Protein AF-A0A2D5X7H5-F1 (afdb_monomer_lite)

Structure (mmCIF, N/CA/C/O backbone):
data_AF-A0A2D5X7H5-F1
#
_entry.id   AF-A0A2D5X7H5-F1
#
loop_
_atom_site.group_PDB
_atom_site.id
_atom_site.type_symbol
_atom_site.label_atom_id
_atom_site.label_alt_id
_atom_site.label_comp_id
_atom_site.label_asym_id
_atom_site.label_entity_id
_atom_site.label_seq_id
_atom_site.pdbx_PDB_ins_code
_atom_site.Cartn_x
_atom_site.Cartn_y
_atom_site.Cartn_z
_atom_site.occupancy
_atom_site.B_iso_or_equiv
_atom_site.auth_seq_id
_atom_site.auth_comp_id
_atom_site.auth_asym_id
_atom_site.auth_atom_id
_atom_site.pdbx_PDB_model_num
ATOM 1 N N . MET A 1 1 ? 28.054 20.514 -6.331 1.00 28.91 1 MET A N 1
ATOM 2 C CA . MET A 1 1 ? 26.738 20.838 -6.926 1.00 28.91 1 MET A CA 1
ATOM 3 C C . MET A 1 1 ? 25.840 19.627 -6.743 1.00 28.91 1 MET A C 1
ATOM 5 O O . MET A 1 1 ? 26.124 18.588 -7.323 1.00 28.91 1 MET A O 1
ATOM 9 N N . SER A 1 2 ? 24.850 19.722 -5.856 1.00 25.80 2 SER A N 1
ATOM 10 C CA . SER A 1 2 ? 23.907 18.634 -5.578 1.00 25.80 2 SER A CA 1
ATOM 11 C C . SER A 1 2 ? 23.036 18.408 -6.817 1.00 25.80 2 SER A C 1
ATOM 13 O O . SER A 1 2 ? 22.251 19.279 -7.184 1.00 25.80 2 SER A O 1
ATOM 15 N N . PHE A 1 3 ? 23.235 17.292 -7.520 1.00 27.08 3 PHE A N 1
ATOM 16 C CA . PHE A 1 3 ? 22.362 16.895 -8.623 1.00 27.08 3 PHE A CA 1
ATOM 17 C C . PHE A 1 3 ? 21.000 16.516 -8.033 1.00 27.08 3 PHE A C 1
ATOM 19 O O . PHE A 1 3 ? 20.893 15.540 -7.291 1.00 27.08 3 PHE A O 1
ATOM 26 N N . SER A 1 4 ? 19.952 17.278 -8.350 1.00 37.12 4 SER A N 1
ATOM 27 C CA . SER A 1 4 ? 18.591 16.922 -7.960 1.00 37.12 4 SER A CA 1
ATOM 28 C C . SER A 1 4 ? 18.146 15.686 -8.749 1.00 37.12 4 SER A C 1
ATOM 30 O O . SER A 1 4 ? 17.788 15.742 -9.924 1.00 37.12 4 SER A O 1
ATOM 32 N N . SER A 1 5 ? 18.137 14.536 -8.078 1.00 48.91 5 SER A N 1
ATOM 33 C CA . SER A 1 5 ? 17.609 13.251 -8.561 1.00 48.91 5 SER A CA 1
ATOM 34 C C . SER A 1 5 ? 16.091 13.256 -8.831 1.00 48.91 5 SER A C 1
ATOM 36 O O . SER A 1 5 ? 15.469 12.209 -8.935 1.00 48.91 5 SER A O 1
ATOM 38 N N . GLU A 1 6 ? 15.445 14.426 -8.887 1.00 53.31 6 GLU A N 1
ATOM 39 C CA . GLU A 1 6 ? 13.998 14.582 -9.120 1.00 53.31 6 GLU A CA 1
ATOM 40 C C . GLU A 1 6 ? 13.596 14.395 -10.587 1.00 53.31 6 GLU A C 1
ATOM 42 O O . GLU A 1 6 ? 12.446 14.070 -10.871 1.00 53.31 6 GLU A O 1
ATOM 47 N N . ASN A 1 7 ? 14.555 14.518 -11.507 1.00 66.81 7 ASN A N 1
ATOM 48 C CA . ASN A 1 7 ? 14.304 14.475 -12.949 1.00 66.81 7 ASN A CA 1
ATOM 49 C C . ASN A 1 7 ? 14.671 13.139 -13.616 1.00 66.81 7 ASN A C 1
ATOM 51 O O . ASN A 1 7 ? 14.592 13.030 -14.840 1.00 66.81 7 ASN A O 1
ATOM 55 N N . LEU A 1 8 ? 15.117 12.138 -12.851 1.00 85.19 8 LEU A N 1
ATOM 56 C CA . LEU A 1 8 ? 15.483 10.834 -13.405 1.00 85.19 8 LEU A CA 1
ATOM 57 C C . LEU A 1 8 ? 14.231 9.970 -13.581 1.00 85.19 8 LEU A C 1
ATOM 59 O O . LEU A 1 8 ? 13.428 9.829 -12.662 1.00 85.19 8 LEU A O 1
ATOM 63 N N . ILE A 1 9 ? 14.072 9.405 -14.777 1.00 91.25 9 ILE A N 1
ATOM 64 C CA . ILE A 1 9 ? 12.927 8.573 -15.152 1.00 91.25 9 ILE A CA 1
ATOM 65 C C . ILE A 1 9 ? 13.402 7.109 -15.186 1.00 91.25 9 ILE A C 1
ATOM 67 O O . ILE A 1 9 ? 14.078 6.736 -16.145 1.00 91.25 9 ILE A O 1
ATOM 71 N N . PRO A 1 10 ? 13.110 6.279 -14.169 1.00 93.25 10 PRO A N 1
ATOM 72 C CA . PRO A 1 10 ? 13.528 4.872 -14.136 1.00 93.25 10 PRO A CA 1
ATOM 73 C C . PRO A 1 10 ? 12.762 3.970 -15.112 1.00 93.25 10 PRO A C 1
ATOM 75 O O . PRO A 1 10 ? 13.311 2.962 -15.552 1.00 93.25 10 PRO A O 1
ATOM 78 N N . PHE A 1 11 ? 11.523 4.333 -15.466 1.00 96.25 11 PHE A N 1
ATOM 79 C CA . PHE A 1 11 ? 10.622 3.487 -16.255 1.00 96.25 11 PHE A CA 1
ATOM 80 C C . PHE A 1 11 ? 10.166 4.165 -17.548 1.00 96.25 11 PHE A C 1
ATOM 82 O O . PHE A 1 11 ? 9.810 5.345 -17.546 1.00 96.25 11 PHE A O 1
ATOM 89 N N . GLY A 1 12 ? 10.157 3.409 -18.642 1.00 96.38 12 GLY A N 1
ATOM 90 C CA . GLY A 1 12 ? 9.667 3.835 -19.953 1.00 96.38 12 GLY A CA 1
ATOM 91 C C . GLY A 1 12 ? 8.673 2.821 -20.505 1.00 96.38 12 GLY A C 1
ATOM 92 O O . GLY A 1 12 ? 8.707 1.666 -20.108 1.00 96.38 12 GLY A O 1
ATOM 93 N N . GLU A 1 13 ? 7.793 3.240 -21.406 1.00 97.50 13 GLU A N 1
ATOM 94 C CA . GLU A 1 13 ? 6.816 2.357 -22.055 1.00 97.50 13 GLU A CA 1
ATOM 95 C C . GLU A 1 13 ? 7.454 1.738 -23.301 1.00 97.50 13 GLU A C 1
ATOM 97 O O . GLU A 1 13 ? 7.925 2.465 -24.180 1.00 97.50 13 GLU A O 1
ATOM 102 N N . GLN A 1 14 ? 7.531 0.412 -23.373 1.00 97.19 14 GLN A N 1
ATOM 103 C CA . GLN A 1 14 ? 8.074 -0.296 -24.525 1.00 97.19 14 GLN A CA 1
ATOM 104 C C . GLN A 1 14 ? 7.080 -0.229 -25.685 1.00 97.19 14 GLN A C 1
ATOM 106 O O . GLN A 1 14 ? 5.929 -0.624 -25.558 1.00 97.19 14 GLN A O 1
ATOM 111 N N . THR A 1 15 ? 7.532 0.236 -26.849 1.00 94.50 15 THR A N 1
ATOM 112 C CA . THR A 1 15 ? 6.648 0.450 -28.012 1.00 94.50 15 THR A CA 1
ATOM 113 C C . THR A 1 15 ? 6.006 -0.825 -28.558 1.00 94.50 15 THR A C 1
ATOM 115 O O . THR A 1 15 ? 4.920 -0.754 -29.121 1.00 94.50 15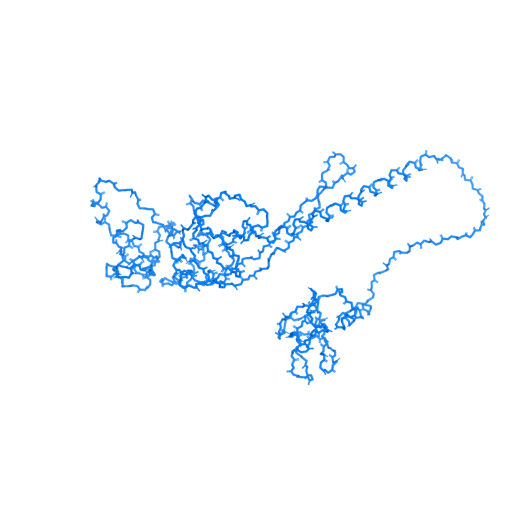 THR A O 1
ATOM 118 N N . ALA A 1 16 ? 6.667 -1.975 -28.406 1.00 93.94 16 ALA A N 1
ATOM 119 C CA . ALA A 1 16 ? 6.189 -3.246 -28.940 1.00 93.94 16 ALA A CA 1
ATOM 120 C C . ALA A 1 16 ? 5.042 -3.856 -28.119 1.00 93.94 16 ALA A C 1
ATOM 122 O O . ALA A 1 16 ? 4.123 -4.420 -28.705 1.00 93.94 16 ALA A O 1
ATOM 123 N N . THR A 1 17 ? 5.102 -3.760 -26.786 1.00 94.62 17 THR A N 1
ATOM 124 C CA . THR A 1 17 ? 4.127 -4.406 -25.890 1.00 94.62 17 THR A CA 1
ATOM 125 C C . THR A 1 17 ? 3.174 -3.418 -25.225 1.00 94.62 17 THR A C 1
ATOM 127 O O . THR A 1 17 ? 2.068 -3.794 -24.860 1.00 94.62 17 THR A O 1
ATOM 130 N N . GLY A 1 18 ? 3.576 -2.152 -25.086 1.00 94.38 18 GLY A N 1
ATOM 131 C CA . GLY A 1 18 ? 2.873 -1.160 -24.272 1.00 94.38 18 GLY A CA 1
ATOM 132 C C . GLY A 1 18 ? 3.191 -1.253 -22.776 1.00 94.38 18 GLY A C 1
ATOM 133 O O . GLY A 1 18 ? 2.706 -0.425 -22.009 1.00 94.38 18 GLY A O 1
ATOM 134 N N . ASP A 1 19 ? 4.029 -2.202 -22.353 1.00 96.62 19 ASP A N 1
ATOM 135 C CA . ASP A 1 19 ? 4.392 -2.364 -20.947 1.00 96.62 19 ASP A CA 1
ATOM 136 C C . ASP A 1 19 ? 5.423 -1.326 -20.514 1.00 96.62 19 ASP A C 1
ATOM 138 O O . ASP A 1 19 ? 6.352 -0.969 -21.247 1.00 96.62 19 ASP A O 1
ATOM 142 N N . LEU A 1 20 ? 5.328 -0.897 -19.263 1.00 97.75 20 LEU A N 1
ATOM 143 C CA . LEU A 1 20 ? 6.417 -0.208 -18.598 1.00 97.75 20 LEU A CA 1
ATOM 144 C C . LEU A 1 20 ? 7.549 -1.192 -18.313 1.00 97.75 20 LEU A C 1
ATOM 146 O O . LEU A 1 20 ? 7.348 -2.277 -17.762 1.00 97.75 20 LEU A O 1
ATOM 150 N N . VAL A 1 21 ? 8.757 -0.757 -18.643 1.00 97.38 21 VAL A N 1
ATOM 151 C CA . VAL A 1 21 ? 10.002 -1.496 -18.456 1.00 97.38 21 VAL A CA 1
ATOM 152 C C . VAL A 1 21 ? 11.008 -0.654 -17.686 1.00 97.38 21 VAL A C 1
ATOM 154 O O . VAL A 1 21 ? 11.023 0.579 -17.767 1.00 97.38 21 VAL A O 1
ATOM 157 N N . ASP A 1 22 ? 11.853 -1.330 -16.915 1.00 96.19 22 ASP A N 1
ATOM 158 C CA . ASP A 1 22 ? 13.008 -0.724 -16.261 1.00 96.19 22 ASP A CA 1
ATOM 159 C C . ASP A 1 22 ? 14.040 -0.306 -17.310 1.00 96.19 22 ASP A C 1
ATOM 161 O O . ASP A 1 22 ? 14.278 -1.012 -18.293 1.00 96.19 22 ASP A O 1
ATOM 165 N N . VAL A 1 23 ? 14.734 0.810 -17.085 1.00 95.75 23 VAL A N 1
ATOM 166 C CA . VAL A 1 23 ? 15.906 1.160 -17.892 1.00 95.75 23 VAL A CA 1
ATOM 167 C C . VAL A 1 23 ? 16.917 0.012 -17.935 1.00 95.75 23 VAL A C 1
ATOM 169 O O . VAL A 1 23 ? 17.553 -0.187 -18.964 1.00 95.75 23 VAL A O 1
ATOM 172 N N . GLY A 1 24 ? 17.048 -0.786 -16.873 1.00 95.19 24 GLY A N 1
ATOM 173 C CA . GLY A 1 24 ? 17.883 -1.985 -16.819 1.00 95.19 24 GLY A CA 1
ATOM 174 C C . GLY A 1 24 ? 17.514 -3.060 -17.842 1.00 95.19 24 GLY A C 1
ATOM 175 O O . GLY A 1 24 ? 18.424 -3.668 -18.401 1.00 95.19 24 GLY A O 1
ATOM 176 N N . GLU A 1 25 ? 16.228 -3.211 -18.164 1.00 96.31 25 GLU A N 1
ATOM 177 C CA . GLU A 1 25 ? 15.669 -4.290 -19.000 1.00 96.31 25 GLU A CA 1
ATOM 178 C C . GLU A 1 25 ? 15.854 -4.066 -20.515 1.00 96.31 25 GLU A C 1
ATOM 180 O O . GLU A 1 25 ? 15.632 -4.979 -21.304 1.00 96.31 25 GLU A O 1
ATOM 185 N N . VAL A 1 26 ? 16.274 -2.871 -20.943 1.00 96.62 26 VAL A N 1
ATOM 186 C CA . VAL A 1 26 ? 16.327 -2.488 -22.370 1.00 96.62 26 VAL A CA 1
ATOM 187 C C . VAL A 1 26 ? 17.740 -2.229 -22.889 1.00 96.62 26 VAL A C 1
ATOM 189 O O . VAL A 1 26 ? 18.688 -2.066 -22.124 1.00 96.62 26 VAL A O 1
ATOM 192 N N . GLU A 1 27 ? 17.925 -2.136 -24.204 1.00 96.88 27 GLU A N 1
ATOM 193 C CA . GLU A 1 27 ? 19.224 -1.748 -24.760 1.00 96.88 27 GLU A CA 1
ATOM 194 C C . GLU A 1 27 ? 19.621 -0.306 -24.396 1.00 96.88 27 GLU A C 1
ATOM 196 O O . GLU A 1 27 ? 18.786 0.571 -24.176 1.00 96.88 27 GLU A O 1
ATOM 201 N N . LYS A 1 28 ? 20.930 -0.032 -24.356 1.00 96.44 28 LYS A N 1
ATOM 202 C CA . LYS A 1 28 ? 21.463 1.324 -24.157 1.00 96.44 28 LYS A CA 1
ATOM 203 C C . LYS A 1 28 ? 21.174 2.214 -25.373 1.00 96.44 28 LYS A C 1
ATOM 205 O O . LYS A 1 28 ? 21.362 1.805 -26.519 1.00 96.44 28 LYS A O 1
ATOM 210 N N . GLY A 1 29 ? 20.867 3.482 -25.107 1.00 95.06 29 GLY A N 1
ATOM 211 C CA . GLY A 1 29 ? 20.700 4.517 -26.124 1.00 95.06 29 GLY A CA 1
ATOM 212 C C . GLY A 1 29 ? 19.304 4.517 -26.739 1.00 95.06 29 GLY A C 1
ATOM 213 O O . GLY A 1 29 ? 18.323 4.232 -26.060 1.00 95.06 29 GLY A O 1
ATOM 214 N N . GLU A 1 30 ? 19.219 4.880 -28.019 1.00 93.81 30 GLU A N 1
ATOM 215 C CA . GLU A 1 30 ? 17.956 4.953 -28.773 1.00 93.81 30 GLU A CA 1
ATOM 216 C C . GLU A 1 30 ? 17.394 3.577 -29.144 1.00 93.81 30 GLU A C 1
ATOM 218 O O . GLU A 1 30 ? 16.206 3.452 -29.420 1.00 93.81 30 GLU A O 1
ATOM 223 N N . ARG A 1 31 ? 18.226 2.531 -29.084 1.00 95.19 31 ARG A N 1
ATOM 224 C CA . ARG A 1 31 ? 17.812 1.146 -29.336 1.00 95.19 31 ARG A CA 1
ATOM 225 C C . ARG A 1 31 ? 16.936 0.557 -28.227 1.00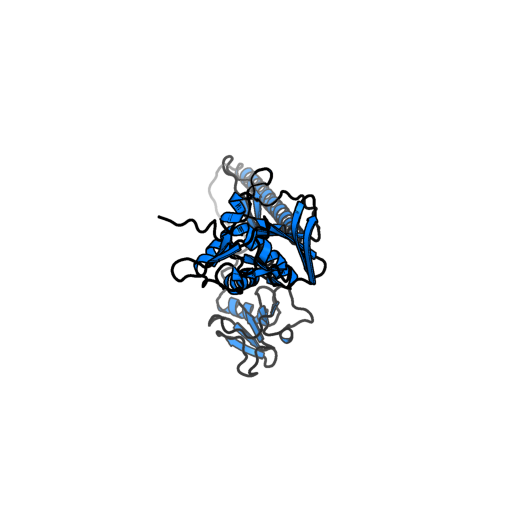 95.19 31 ARG A C 1
ATOM 227 O O . ARG A 1 31 ? 16.486 -0.573 -28.353 1.00 95.19 31 ARG A O 1
ATOM 234 N N . CYS A 1 32 ? 16.668 1.305 -27.150 1.00 96.50 32 CYS A N 1
ATOM 235 C CA . CYS A 1 32 ? 15.735 0.859 -26.118 1.00 96.50 32 CYS A CA 1
ATOM 236 C C . CYS A 1 32 ? 14.303 0.684 -26.640 1.00 96.50 32 CYS A C 1
ATOM 238 O O . CYS A 1 32 ? 13.540 -0.068 -26.043 1.00 96.50 32 CYS A O 1
ATOM 240 N N . ASN A 1 33 ? 13.942 1.369 -27.736 1.00 95.88 33 ASN A N 1
ATOM 241 C CA . ASN A 1 33 ? 12.607 1.333 -28.338 1.00 95.88 33 ASN A CA 1
ATOM 242 C C . ASN A 1 33 ? 11.480 1.661 -27.334 1.00 95.88 33 ASN A C 1
ATOM 244 O O . ASN A 1 33 ? 10.387 1.092 -27.391 1.00 95.88 33 ASN A O 1
ATOM 248 N N . CYS A 1 34 ? 11.744 2.604 -26.423 1.00 96.94 34 CYS A N 1
ATOM 249 C CA . CYS A 1 34 ? 10.781 3.087 -25.433 1.00 96.94 34 CYS A CA 1
ATOM 250 C C . CYS A 1 34 ? 10.257 4.490 -25.771 1.00 96.94 34 CYS A C 1
ATOM 252 O O . CYS A 1 34 ? 10.973 5.333 -26.321 1.00 96.94 34 CYS A O 1
ATOM 254 N N . ILE A 1 35 ? 9.035 4.779 -25.331 1.00 94.69 35 ILE A N 1
ATOM 255 C CA . ILE A 1 35 ? 8.415 6.107 -25.339 1.00 94.69 35 ILE A CA 1
ATOM 256 C C . ILE A 1 35 ? 8.070 6.554 -23.915 1.00 94.69 35 ILE A C 1
ATOM 258 O O . ILE A 1 35 ? 7.964 5.758 -22.983 1.00 94.69 35 ILE A O 1
ATOM 262 N N .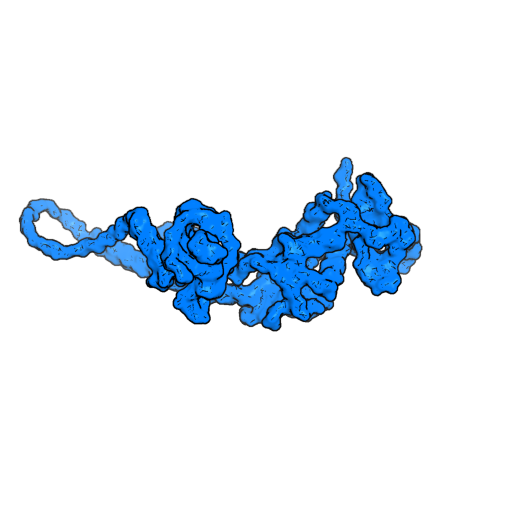 CYS A 1 36 ? 7.920 7.864 -23.722 1.00 93.56 36 CYS A N 1
ATOM 263 C CA . CYS A 1 36 ? 7.440 8.422 -22.464 1.00 93.56 36 CYS A CA 1
ATOM 264 C C . CYS A 1 36 ? 5.948 8.102 -22.293 1.00 93.56 36 CYS A C 1
ATOM 266 O O . CYS A 1 36 ? 5.168 8.542 -23.137 1.00 93.56 36 CYS A O 1
ATOM 268 N N . PRO A 1 37 ? 5.505 7.463 -21.198 1.00 91.56 37 PRO A N 1
ATOM 269 C CA . PRO A 1 37 ? 4.086 7.153 -21.023 1.00 91.56 37 PRO A CA 1
ATOM 270 C C . PRO A 1 37 ? 3.202 8.401 -20.878 1.00 91.56 37 PRO A C 1
ATOM 272 O O . PRO A 1 37 ? 2.017 8.355 -21.190 1.00 91.56 37 PRO A O 1
ATOM 275 N N . SER A 1 38 ? 3.776 9.538 -20.460 1.00 89.94 38 SER A N 1
ATOM 276 C CA . SER A 1 38 ? 3.061 10.815 -20.327 1.00 89.94 38 SER A CA 1
ATOM 277 C C . SER A 1 38 ? 2.912 11.558 -21.661 1.00 89.94 38 SER A C 1
ATOM 279 O O . SER A 1 38 ? 1.797 11.858 -22.070 1.00 89.94 38 SER A O 1
ATOM 281 N N . CYS A 1 39 ? 4.016 11.874 -22.350 1.00 88.88 39 CYS A N 1
ATOM 282 C CA . CYS A 1 39 ? 3.979 12.729 -23.549 1.00 88.88 39 CYS A CA 1
ATOM 283 C C . CYS A 1 39 ? 4.217 11.985 -24.872 1.00 88.88 39 CYS A C 1
ATOM 285 O O . CYS A 1 39 ? 4.346 12.627 -25.919 1.00 88.88 39 CYS A O 1
ATOM 287 N N . LYS A 1 40 ? 4.370 10.655 -24.809 1.00 89.94 40 LYS A N 1
ATOM 288 C CA . LYS A 1 40 ? 4.602 9.730 -25.934 1.00 89.94 40 LYS A CA 1
ATOM 289 C C . LYS A 1 40 ? 5.843 10.027 -26.784 1.00 89.94 40 LYS A C 1
ATOM 291 O O . LYS A 1 40 ? 6.059 9.431 -27.831 1.00 89.94 40 LYS A O 1
ATOM 296 N N . THR A 1 41 ? 6.717 10.912 -26.308 1.00 90.44 41 THR A N 1
ATOM 297 C CA . THR A 1 41 ? 7.986 11.235 -26.969 1.00 90.44 41 THR A CA 1
ATOM 298 C C . THR A 1 41 ? 8.973 10.067 -26.839 1.00 90.44 41 THR A C 1
ATOM 300 O O . THR A 1 41 ? 9.089 9.525 -25.736 1.00 90.44 41 THR A O 1
ATOM 303 N N . PRO A 1 42 ? 9.739 9.722 -27.894 1.00 94.19 42 PRO A N 1
ATOM 304 C CA . PRO A 1 42 ? 10.794 8.714 -27.815 1.00 94.19 42 PRO A CA 1
ATOM 305 C C . PRO A 1 42 ? 11.812 8.988 -26.703 1.00 94.19 42 PRO A C 1
ATOM 307 O O . PRO A 1 42 ? 12.247 10.130 -26.490 1.00 94.19 42 PRO A O 1
ATOM 310 N N . LEU A 1 43 ? 12.204 7.923 -26.009 1.00 94.69 43 LEU A N 1
ATOM 311 C CA . LEU A 1 43 ? 13.179 7.954 -24.927 1.00 94.69 43 LEU A CA 1
ATOM 312 C C . LEU A 1 43 ? 14.549 7.438 -25.385 1.00 94.69 43 LEU A C 1
ATOM 314 O O . LEU A 1 43 ? 14.687 6.736 -26.380 1.00 94.69 43 LEU A O 1
ATOM 318 N N . ILE A 1 44 ? 15.572 7.800 -24.618 1.00 95.38 44 ILE A N 1
ATOM 319 C CA . ILE A 1 44 ? 16.948 7.323 -24.727 1.00 95.38 44 ILE A CA 1
ATOM 320 C C . ILE A 1 44 ? 17.306 6.693 -23.384 1.00 95.38 44 ILE A C 1
ATOM 322 O O . ILE A 1 44 ? 17.276 7.387 -22.365 1.00 95.38 44 ILE A O 1
ATOM 326 N N . ALA A 1 45 ? 17.684 5.415 -23.372 1.00 96.50 45 ALA A N 1
ATOM 327 C CA . ALA A 1 45 ? 18.182 4.753 -22.168 1.00 96.50 45 ALA A CA 1
ATOM 328 C C . ALA A 1 45 ? 19.637 5.168 -21.895 1.00 96.50 45 ALA A C 1
ATOM 330 O O . ALA A 1 45 ? 20.577 4.726 -22.567 1.00 96.50 45 ALA A O 1
ATOM 331 N N . ARG A 1 46 ? 19.851 6.040 -20.910 1.00 94.50 46 ARG A N 1
ATOM 332 C CA . ARG A 1 46 ? 21.182 6.499 -20.505 1.00 94.50 46 ARG A CA 1
ATOM 333 C C . ARG A 1 46 ? 21.757 5.542 -19.472 1.00 94.50 46 ARG A C 1
ATOM 335 O O . ARG A 1 46 ? 21.422 5.624 -18.297 1.00 94.50 46 ARG A O 1
ATOM 342 N N . LYS A 1 47 ? 22.647 4.665 -19.935 1.00 93.94 47 LYS A N 1
ATOM 343 C CA . LYS A 1 47 ? 23.401 3.716 -19.108 1.00 93.94 47 LYS A CA 1
ATOM 344 C C . LYS A 1 47 ? 24.885 4.066 -19.126 1.00 93.94 47 LYS A C 1
ATOM 346 O O . LYS A 1 47 ? 25.510 4.036 -20.192 1.00 93.94 47 LYS A O 1
ATOM 351 N N . GLY A 1 48 ? 25.443 4.424 -17.980 1.00 88.00 48 GLY A N 1
ATOM 352 C CA . GLY A 1 48 ? 26.864 4.727 -17.827 1.00 88.00 48 GLY A CA 1
ATOM 353 C C . GLY A 1 48 ? 27.334 4.480 -16.402 1.00 88.00 48 GLY A C 1
ATOM 354 O O . GLY A 1 48 ? 26.520 4.196 -15.530 1.00 88.00 48 GLY A O 1
ATOM 355 N N . ASP A 1 49 ? 28.637 4.609 -16.182 1.00 84.94 49 ASP A N 1
ATOM 356 C CA . ASP A 1 49 ? 29.270 4.182 -14.924 1.00 84.94 49 ASP A CA 1
ATOM 357 C C . ASP A 1 49 ? 29.305 5.288 -13.859 1.00 84.94 49 ASP A C 1
ATOM 359 O O . ASP A 1 49 ? 29.569 5.034 -12.691 1.00 84.94 49 ASP A O 1
ATOM 363 N N . ILE A 1 50 ? 29.035 6.535 -14.264 1.00 82.06 50 ILE A N 1
ATOM 364 C CA . ILE A 1 50 ? 29.149 7.725 -13.403 1.00 82.06 50 ILE A CA 1
ATOM 365 C C . ILE A 1 50 ? 27.789 8.176 -12.858 1.00 82.06 50 ILE A C 1
ATOM 367 O O . ILE A 1 50 ? 27.692 8.653 -11.732 1.00 82.06 50 ILE A O 1
ATOM 371 N N . LYS A 1 51 ? 26.734 8.098 -13.676 1.00 83.19 51 LYS A N 1
ATOM 372 C CA . LYS A 1 51 ? 25.388 8.575 -13.326 1.00 83.19 51 LYS A CA 1
ATOM 373 C C . LYS A 1 51 ? 24.427 7.399 -13.269 1.00 83.19 51 LYS A C 1
ATOM 375 O O . LYS A 1 51 ? 24.527 6.504 -14.105 1.00 83.19 51 LYS A O 1
ATOM 380 N N . GLU A 1 52 ? 23.465 7.477 -12.352 1.00 87.56 52 GLU A N 1
ATOM 381 C CA . GLU A 1 52 ? 22.345 6.536 -12.265 1.00 87.56 52 GLU A CA 1
ATOM 382 C C . GLU A 1 52 ? 21.696 6.323 -13.631 1.00 87.56 52 GLU A C 1
ATOM 384 O O . GLU A 1 52 ? 21.513 7.273 -14.410 1.00 87.56 52 GLU A O 1
ATOM 389 N N . TRP A 1 53 ? 21.360 5.071 -13.933 1.00 93.12 53 TRP A N 1
ATOM 390 C CA . TRP A 1 53 ? 20.721 4.749 -15.199 1.00 93.12 53 TRP A CA 1
ATOM 391 C C . TRP A 1 53 ? 19.304 5.308 -15.222 1.00 93.12 53 TRP A C 1
ATOM 393 O O . TRP A 1 53 ? 18.545 5.167 -14.270 1.00 93.12 53 TRP A O 1
ATOM 403 N N . HIS A 1 54 ? 18.942 5.959 -16.319 1.00 93.19 54 HIS A N 1
ATOM 404 C CA . HIS A 1 54 ? 17.632 6.586 -16.464 1.00 93.19 54 HIS A CA 1
ATOM 405 C C . HIS A 1 54 ? 17.259 6.733 -17.932 1.00 93.19 54 HIS A C 1
ATOM 407 O O . HIS A 1 54 ? 18.114 6.760 -18.821 1.00 93.19 54 HIS A O 1
ATOM 413 N N . PHE A 1 55 ? 15.974 6.909 -18.186 1.00 94.75 55 PHE A N 1
ATOM 414 C CA . PHE A 1 55 ? 15.486 7.388 -19.462 1.00 94.75 55 PHE A CA 1
ATOM 415 C C . PHE A 1 55 ? 15.583 8.910 -19.551 1.00 94.75 55 PHE A C 1
ATOM 417 O O . PHE A 1 55 ? 15.319 9.643 -18.597 1.00 94.75 55 PHE A O 1
ATOM 424 N N . ALA A 1 56 ? 15.930 9.398 -20.737 1.00 92.69 56 ALA A N 1
ATOM 425 C CA . ALA A 1 56 ? 15.855 10.807 -21.092 1.00 92.69 56 ALA A CA 1
ATOM 426 C C . ALA A 1 56 ? 15.016 10.979 -22.358 1.00 92.69 56 ALA A C 1
ATOM 428 O O . ALA A 1 56 ? 15.026 10.124 -23.235 1.00 92.69 56 ALA A O 1
ATOM 429 N N . HIS A 1 57 ? 14.325 12.107 -22.487 1.00 90.75 57 HIS A N 1
ATOM 430 C CA . HIS A 1 57 ? 13.637 12.436 -23.733 1.00 90.75 57 HIS A CA 1
ATOM 431 C C . HIS A 1 57 ? 14.655 12.670 -24.852 1.00 90.75 57 HIS A C 1
ATOM 433 O O . HIS A 1 57 ? 15.663 13.352 -24.634 1.00 90.75 57 HIS A O 1
ATOM 439 N N . LYS A 1 58 ? 14.367 12.184 -26.064 1.00 86.56 58 LYS A N 1
ATOM 440 C CA . LYS A 1 58 ? 15.147 12.546 -27.250 1.00 86.56 58 LYS A CA 1
ATOM 441 C C . LYS A 1 58 ? 14.990 14.050 -27.510 1.00 86.56 58 LYS A C 1
ATOM 443 O O . LYS A 1 58 ? 13.912 14.533 -27.851 1.00 86.56 58 LYS A O 1
ATOM 448 N N . SER A 1 59 ? 16.067 14.810 -27.305 1.00 69.50 59 SER A N 1
ATOM 449 C CA . SER A 1 59 ? 16.087 16.285 -27.284 1.00 69.50 59 SER A CA 1
ATOM 450 C C . SER A 1 59 ? 15.565 16.937 -28.570 1.00 69.50 59 SER A C 1
ATOM 452 O O . SER A 1 59 ? 14.979 18.017 -28.511 1.00 69.50 59 SER A O 1
ATOM 454 N N . HIS A 1 60 ? 15.702 16.268 -29.717 1.00 53.78 60 HIS A N 1
ATOM 455 C CA . HIS A 1 60 ? 15.189 16.764 -30.995 1.00 53.78 60 HIS A CA 1
ATOM 456 C C . HIS A 1 60 ? 13.654 16.723 -31.089 1.00 53.78 60 HIS A C 1
ATOM 458 O O . HIS A 1 60 ? 13.059 17.559 -31.762 1.00 53.78 60 HIS A O 1
ATOM 464 N N . ALA A 1 61 ? 12.996 15.815 -30.365 1.00 52.00 61 ALA A N 1
ATOM 465 C CA . ALA A 1 61 ? 11.543 15.682 -30.396 1.00 52.00 61 ALA A CA 1
ATOM 466 C C . ALA A 1 61 ? 10.827 16.790 -29.596 1.00 52.00 61 ALA A C 1
ATOM 468 O O . ALA A 1 61 ? 9.725 17.191 -29.958 1.00 52.00 61 ALA A O 1
ATOM 469 N N . ARG A 1 62 ? 11.479 17.375 -28.575 1.00 48.94 62 ARG A N 1
ATOM 470 C CA . ARG A 1 62 ? 10.954 18.568 -27.875 1.00 48.94 62 ARG A CA 1
ATOM 471 C C . ARG A 1 62 ? 11.036 19.849 -28.714 1.00 48.94 62 ARG A C 1
ATOM 473 O O . ARG A 1 62 ? 10.221 20.735 -28.505 1.00 48.94 62 ARG A O 1
ATOM 480 N N . ARG A 1 63 ? 11.984 19.962 -29.659 1.00 47.03 63 ARG A N 1
ATOM 481 C CA . ARG A 1 63 ? 12.079 21.130 -30.568 1.00 47.03 63 ARG A CA 1
ATOM 482 C C . ARG A 1 63 ? 11.089 21.079 -31.736 1.00 47.03 63 ARG A C 1
ATOM 484 O O . ARG A 1 63 ? 10.843 22.124 -32.326 1.00 47.03 63 ARG A O 1
ATOM 491 N N . ILE A 1 64 ? 10.538 19.904 -32.061 1.00 48.28 64 ILE A N 1
ATOM 492 C CA . ILE A 1 64 ? 9.588 19.727 -33.176 1.00 48.28 64 ILE A CA 1
ATOM 493 C C . ILE A 1 64 ? 8.135 19.992 -32.747 1.00 48.28 64 ILE A C 1
ATOM 495 O O . ILE A 1 64 ? 7.320 20.362 -33.582 1.00 48.28 64 ILE A O 1
ATOM 499 N N . LYS A 1 65 ? 7.812 19.942 -31.447 1.00 46.59 65 LYS A N 1
ATOM 500 C CA . LYS A 1 65 ? 6.526 20.435 -30.924 1.00 46.59 65 LYS A CA 1
ATOM 501 C C . LYS A 1 65 ? 6.561 21.960 -30.746 1.00 46.59 65 LYS A C 1
ATOM 503 O O . LYS A 1 65 ? 6.518 22.472 -29.630 1.00 46.59 65 LYS A O 1
ATOM 508 N N . LYS A 1 66 ? 6.687 22.693 -31.855 1.00 44.34 66 LYS A N 1
ATOM 509 C CA . LYS A 1 66 ? 6.202 24.076 -31.922 1.00 44.34 66 LYS A CA 1
ATOM 510 C C . LYS A 1 66 ? 4.689 24.010 -32.114 1.00 44.34 66 LYS A C 1
ATOM 512 O O . LYS A 1 66 ? 4.223 23.311 -33.001 1.00 44.34 66 LYS A O 1
ATOM 517 N N . GLU A 1 67 ? 3.980 24.749 -31.264 1.00 44.44 67 GLU A N 1
ATOM 518 C CA . GLU A 1 67 ? 2.574 25.135 -31.432 1.00 44.44 67 GLU A CA 1
ATOM 519 C C . GLU A 1 67 ? 1.551 24.000 -31.236 1.00 44.44 67 GLU A C 1
ATOM 521 O O . GLU A 1 67 ? 0.924 23.571 -32.192 1.00 44.44 67 GLU A O 1
ATOM 526 N N . THR A 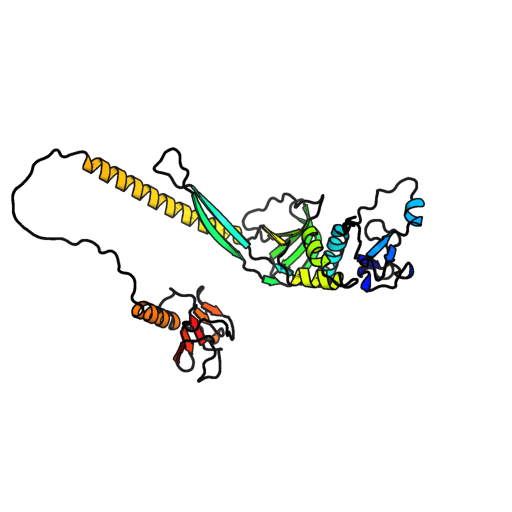1 68 ? 1.384 23.518 -29.986 1.00 48.78 68 THR A N 1
ATOM 527 C CA . THR A 1 68 ? 0.071 23.287 -29.295 1.00 48.78 68 THR A CA 1
ATOM 528 C C . THR A 1 68 ? 0.088 22.330 -28.086 1.00 48.78 68 THR A C 1
ATOM 530 O O . THR A 1 68 ? -0.946 22.169 -27.443 1.00 48.78 68 THR A O 1
ATOM 533 N N . GLU A 1 69 ? 1.206 21.733 -27.666 1.00 54.34 69 GLU A N 1
ATOM 534 C CA . GLU A 1 69 ? 1.135 20.655 -26.658 1.00 54.34 69 GLU A CA 1
ATOM 535 C C . GLU A 1 69 ? 1.763 21.006 -25.299 1.00 54.34 69 GLU A C 1
ATOM 537 O O . GLU A 1 69 ? 2.878 21.522 -25.218 1.00 54.34 69 GLU A O 1
ATOM 542 N N . LYS A 1 70 ? 1.017 20.723 -24.220 1.00 58.50 70 LYS A N 1
ATOM 543 C CA . LYS A 1 70 ? 1.385 20.947 -22.809 1.00 58.50 70 LYS A CA 1
ATOM 544 C C . LYS A 1 70 ? 2.808 20.447 -22.478 1.00 58.50 70 LYS A C 1
ATOM 546 O O . LYS A 1 70 ? 3.256 19.455 -23.060 1.00 58.50 70 LYS A O 1
ATOM 551 N N . PRO A 1 71 ? 3.511 21.078 -21.512 1.00 73.94 71 PRO A N 1
ATOM 552 C CA . PRO A 1 71 ? 4.780 20.554 -21.009 1.00 73.94 71 PRO A CA 1
ATOM 553 C C . PRO A 1 71 ? 4.614 19.108 -20.518 1.00 73.94 71 PRO A C 1
ATOM 555 O O . PRO A 1 71 ? 3.555 18.718 -20.036 1.00 73.94 71 PRO A O 1
ATOM 558 N N . CYS A 1 72 ? 5.656 18.288 -20.678 1.00 84.44 72 CYS A N 1
ATOM 559 C CA . CYS A 1 72 ? 5.620 16.907 -20.206 1.00 84.44 72 CYS A CA 1
ATOM 560 C C . CYS A 1 72 ? 5.726 16.863 -18.678 1.00 84.44 72 CYS A C 1
ATOM 562 O O . CYS A 1 72 ? 6.737 17.294 -18.125 1.00 84.44 72 CYS A O 1
ATOM 564 N N . ASP A 1 73 ? 4.735 16.249 -18.035 1.00 85.50 73 ASP A N 1
ATOM 565 C CA . ASP A 1 73 ? 4.640 16.121 -16.574 1.00 85.50 73 ASP A CA 1
ATOM 566 C C . ASP A 1 73 ? 5.389 14.892 -16.018 1.00 85.50 73 ASP A C 1
ATOM 568 O O . ASP A 1 73 ? 5.221 14.500 -14.862 1.00 85.50 73 ASP A O 1
ATOM 572 N N . MET A 1 74 ? 6.207 14.233 -16.843 1.00 88.88 74 MET A N 1
ATOM 573 C CA . MET A 1 74 ? 6.927 13.027 -16.447 1.00 88.88 74 MET A CA 1
ATOM 574 C C . MET A 1 74 ? 8.010 13.353 -15.412 1.00 88.88 74 MET A C 1
ATOM 576 O O . MET A 1 74 ? 8.976 14.055 -15.709 1.00 88.88 74 MET A O 1
ATOM 580 N N . SER A 1 75 ? 7.878 12.777 -14.221 1.00 89.38 75 SER A N 1
ATOM 581 C CA . SER A 1 75 ? 8.839 12.871 -13.117 1.00 89.38 75 SER A CA 1
ATOM 582 C C . SER A 1 75 ? 9.154 11.486 -12.550 1.00 89.38 75 SER A C 1
ATOM 584 O O . SER A 1 75 ? 8.472 10.508 -12.878 1.00 89.38 75 SER A O 1
ATOM 586 N N . PHE A 1 76 ? 10.148 11.397 -11.658 1.00 89.75 76 PHE A N 1
ATOM 587 C CA . PHE A 1 76 ? 10.423 10.165 -10.911 1.00 89.75 76 PHE A CA 1
ATOM 588 C C . PHE A 1 76 ? 9.145 9.613 -10.259 1.00 89.75 76 PHE A C 1
ATOM 590 O O . PHE A 1 76 ? 8.754 8.476 -10.516 1.00 89.75 76 PHE A O 1
ATOM 597 N N . ALA A 1 77 ? 8.441 10.446 -9.487 1.00 91.50 77 ALA A N 1
ATOM 598 C CA . ALA A 1 77 ? 7.252 10.034 -8.748 1.00 91.50 77 ALA A CA 1
ATOM 599 C C . ALA A 1 77 ? 6.115 9.570 -9.669 1.00 91.50 77 ALA A C 1
ATOM 601 O O . ALA A 1 77 ? 5.487 8.548 -9.401 1.00 91.50 77 ALA A O 1
ATOM 602 N N . VAL A 1 78 ? 5.889 10.267 -10.789 1.00 92.19 78 VAL A N 1
ATOM 603 C CA . VAL A 1 78 ? 4.877 9.854 -11.771 1.00 92.19 78 VAL A CA 1
ATOM 604 C C . VAL A 1 78 ? 5.270 8.520 -12.414 1.00 92.19 78 VAL A C 1
ATOM 606 O O . VAL A 1 78 ? 4.408 7.664 -12.579 1.00 92.19 78 VAL A O 1
ATOM 609 N N . SER A 1 79 ? 6.553 8.282 -12.716 1.00 93.81 79 SER A N 1
ATOM 610 C CA . SER A 1 79 ? 6.988 6.996 -13.291 1.00 93.81 79 SER A CA 1
ATOM 611 C C . SER A 1 79 ? 6.816 5.838 -12.310 1.00 93.81 79 SER A C 1
ATOM 613 O O . SER A 1 79 ? 6.331 4.779 -12.698 1.00 93.81 79 SER A O 1
ATOM 615 N N . VAL A 1 80 ? 7.139 6.055 -11.031 1.00 93.69 80 VAL A N 1
ATOM 616 C CA . VAL A 1 80 ? 6.955 5.070 -9.958 1.00 93.69 80 VAL A CA 1
ATOM 617 C C . VAL A 1 80 ? 5.475 4.776 -9.750 1.00 93.69 80 VAL A C 1
ATOM 619 O O . VAL A 1 80 ? 5.106 3.613 -9.662 1.00 93.69 80 VAL A O 1
ATOM 622 N N . ARG A 1 81 ? 4.617 5.804 -9.742 1.00 95.38 81 ARG A N 1
ATOM 623 C CA . ARG A 1 81 ? 3.158 5.643 -9.683 1.00 95.38 81 ARG A CA 1
ATOM 624 C C . ARG A 1 81 ? 2.649 4.763 -10.823 1.00 95.38 81 ARG A C 1
ATOM 626 O O . ARG A 1 81 ? 1.850 3.868 -10.584 1.00 95.38 81 ARG A O 1
ATOM 633 N N . LEU A 1 82 ? 3.096 5.015 -12.054 1.00 95.94 82 LEU A N 1
ATOM 634 C CA . LEU A 1 82 ? 2.682 4.232 -13.218 1.00 95.94 82 LEU A CA 1
ATOM 635 C C . LEU A 1 82 ? 3.168 2.777 -13.132 1.00 95.94 82 LEU A C 1
ATOM 637 O O . LEU A 1 82 ? 2.362 1.870 -13.310 1.00 95.94 82 LEU A O 1
ATOM 641 N N . MET A 1 83 ? 4.439 2.552 -12.786 1.00 97.19 83 MET A N 1
ATOM 642 C CA . MET A 1 83 ? 4.982 1.198 -12.627 1.00 97.19 83 MET A CA 1
ATOM 643 C C . MET A 1 83 ? 4.316 0.442 -11.471 1.00 97.19 83 MET A C 1
ATOM 645 O O . MET A 1 83 ? 4.022 -0.739 -11.609 1.00 97.19 83 MET A O 1
ATOM 649 N N . ALA A 1 84 ? 4.030 1.106 -10.347 1.00 96.88 84 ALA A N 1
ATOM 650 C CA . ALA A 1 84 ? 3.324 0.488 -9.228 1.00 96.88 84 ALA A CA 1
ATOM 651 C C . ALA A 1 84 ? 1.968 -0.072 -9.673 1.00 96.88 84 ALA A C 1
ATOM 653 O O . ALA A 1 84 ? 1.645 -1.201 -9.323 1.00 96.88 84 ALA A O 1
ATOM 654 N N . LYS A 1 85 ? 1.215 0.672 -10.498 1.00 97.00 85 LYS A N 1
ATOM 655 C CA . LYS A 1 85 ? -0.060 0.190 -11.043 1.00 97.00 85 LYS A CA 1
ATOM 656 C C . LYS A 1 85 ? 0.104 -1.103 -11.843 1.00 97.00 85 LYS A C 1
ATOM 658 O O . LYS A 1 85 ? -0.556 -2.087 -11.527 1.00 97.00 85 LYS A O 1
ATOM 663 N N . GLN A 1 86 ? 1.054 -1.125 -12.777 1.00 97.25 86 GLN A N 1
ATOM 664 C CA . GLN A 1 86 ? 1.346 -2.318 -13.576 1.00 97.25 86 GLN A CA 1
ATOM 665 C C . GLN A 1 86 ? 1.801 -3.504 -12.711 1.00 97.25 86 GLN A C 1
ATOM 667 O O . GLN A 1 86 ? 1.409 -4.639 -12.956 1.00 97.25 86 GLN A O 1
ATOM 672 N N . LEU A 1 87 ? 2.597 -3.271 -11.662 1.00 96.50 87 LEU A N 1
ATOM 673 C CA . LEU A 1 87 ? 3.002 -4.340 -10.744 1.00 96.50 87 LEU A CA 1
ATOM 674 C C . LEU A 1 87 ? 1.793 -4.981 -10.046 1.00 96.50 87 LEU A C 1
ATOM 676 O O . LEU A 1 87 ? 1.752 -6.202 -9.916 1.00 96.50 87 LEU A O 1
ATOM 680 N N . PHE A 1 88 ? 0.800 -4.190 -9.629 1.00 96.50 88 PHE A N 1
ATOM 681 C CA . PHE A 1 88 ? -0.431 -4.731 -9.045 1.00 96.50 88 PHE A CA 1
ATOM 682 C C . PHE A 1 88 ? -1.313 -5.446 -10.075 1.00 96.50 88 PHE A C 1
ATOM 684 O O . PHE A 1 88 ? -1.848 -6.501 -9.744 1.00 96.50 88 PHE A O 1
ATOM 691 N N . GLU A 1 89 ? -1.400 -4.966 -11.320 1.00 93.06 89 GLU A N 1
ATOM 692 C CA . GLU A 1 89 ? -2.009 -5.739 -12.421 1.00 93.06 89 GLU A CA 1
ATOM 693 C C . GLU A 1 89 ? -1.342 -7.106 -12.598 1.00 93.06 89 GLU A C 1
ATOM 695 O O . GLU A 1 89 ? -2.018 -8.101 -12.847 1.00 93.06 89 GLU A O 1
ATOM 700 N N . CYS A 1 90 ? -0.024 -7.178 -12.406 1.00 92.00 90 CYS A N 1
ATOM 701 C CA . CYS A 1 90 ? 0.743 -8.421 -12.447 1.00 92.00 90 CYS A CA 1
ATOM 702 C C . CYS A 1 90 ? 0.719 -9.228 -11.130 1.00 92.00 90 CYS A C 1
ATOM 704 O O . CYS A 1 90 ? 1.502 -10.167 -10.986 1.00 92.00 90 CYS A O 1
ATOM 706 N N . GLY A 1 91 ? -0.142 -8.891 -10.163 1.00 89.75 91 GLY A N 1
ATOM 707 C CA . GLY A 1 91 ? -0.308 -9.661 -8.923 1.00 89.75 91 GLY A CA 1
ATOM 708 C C . GLY A 1 91 ? 0.713 -9.354 -7.822 1.00 89.75 91 GLY A C 1
ATOM 709 O O . GLY A 1 91 ? 1.050 -10.230 -7.019 1.00 89.75 91 GLY A O 1
ATOM 710 N N . ALA A 1 92 ? 1.235 -8.125 -7.764 1.00 91.19 92 ALA A N 1
ATOM 711 C CA . ALA A 1 92 ? 2.112 -7.708 -6.673 1.00 91.19 92 ALA A CA 1
ATOM 712 C C . ALA A 1 92 ? 1.438 -7.821 -5.296 1.00 91.19 92 ALA A C 1
ATOM 714 O O . ALA A 1 92 ? 0.249 -7.553 -5.117 1.00 91.19 92 ALA A O 1
ATOM 715 N N . HIS A 1 93 ? 2.252 -8.173 -4.303 1.00 91.50 93 HIS A N 1
ATOM 716 C CA . HIS A 1 93 ? 1.861 -8.178 -2.899 1.00 91.50 93 HIS A CA 1
ATOM 717 C C . HIS A 1 93 ? 2.179 -6.827 -2.260 1.00 91.50 93 HIS A C 1
ATOM 719 O O . HIS A 1 93 ? 3.102 -6.124 -2.682 1.00 91.50 93 HIS A O 1
ATOM 725 N N . MET A 1 94 ? 1.452 -6.484 -1.197 1.00 95.12 94 MET A N 1
ATOM 726 C CA . MET A 1 94 ? 1.718 -5.283 -0.414 1.00 95.12 94 MET A CA 1
ATOM 727 C C . MET A 1 94 ? 1.801 -5.591 1.078 1.00 95.12 94 MET A C 1
ATOM 729 O O . MET A 1 94 ? 0.882 -6.176 1.648 1.00 95.12 94 MET A O 1
ATOM 733 N N . LEU A 1 95 ? 2.874 -5.130 1.727 1.00 95.31 95 LEU A N 1
ATOM 734 C CA . LEU A 1 95 ? 2.904 -5.001 3.182 1.00 95.31 95 LEU A CA 1
ATOM 735 C C . LEU A 1 95 ? 2.048 -3.802 3.585 1.00 95.31 95 LEU A C 1
ATOM 737 O O . LEU A 1 95 ? 2.395 -2.657 3.271 1.00 95.31 95 LEU A O 1
ATOM 741 N N . LEU A 1 96 ? 0.939 -4.081 4.260 1.00 95.06 96 LEU A N 1
ATOM 742 C CA . LEU A 1 96 ? 0.077 -3.089 4.884 1.00 95.06 96 LEU A CA 1
ATOM 743 C C . LEU A 1 96 ? 0.652 -2.719 6.258 1.00 95.06 96 LEU A C 1
ATOM 745 O O . LEU A 1 96 ? 1.008 -3.620 7.022 1.00 95.06 96 LEU A O 1
ATOM 749 N N . PRO A 1 97 ? 0.757 -1.421 6.591 1.00 95.50 97 PRO A N 1
ATOM 750 C CA . PRO A 1 97 ? 1.338 -0.995 7.854 1.00 95.50 97 PRO A CA 1
ATOM 751 C C . PRO A 1 97 ? 0.408 -1.320 9.027 1.00 95.50 97 PRO A C 1
ATOM 753 O O . PRO A 1 97 ? -0.819 -1.294 8.886 1.00 95.50 97 PRO A O 1
ATOM 756 N N . LYS A 1 98 ? 1.001 -1.545 10.205 1.00 95.75 98 LYS A N 1
ATOM 757 C CA . LYS A 1 98 ? 0.278 -1.510 11.480 1.00 95.75 98 LYS A CA 1
ATOM 758 C C . LYS A 1 98 ? -0.466 -0.180 11.603 1.00 95.75 98 LYS A C 1
ATOM 760 O O . LYS A 1 98 ? 0.082 0.874 11.274 1.00 95.75 98 LYS A O 1
ATOM 765 N N . TYR A 1 99 ? -1.693 -0.224 12.107 1.00 96.19 99 TYR A N 1
ATOM 766 C CA . TYR A 1 99 ? -2.501 0.965 12.317 1.00 96.19 99 TYR A CA 1
ATOM 767 C C . TYR A 1 99 ? -3.002 1.044 13.749 1.00 96.19 99 TYR A C 1
ATOM 769 O O . TYR A 1 99 ? -3.678 0.140 14.241 1.00 96.19 99 TYR A O 1
ATOM 777 N N . GLU A 1 100 ? -2.677 2.148 14.412 1.00 95.19 100 GLU A N 1
ATOM 778 C CA . GLU A 1 100 ? -3.124 2.452 15.764 1.00 95.19 100 GLU A CA 1
ATOM 779 C C . GLU A 1 100 ? -3.818 3.806 15.779 1.00 95.19 100 GLU A C 1
ATOM 781 O O . GLU A 1 100 ? -3.401 4.740 15.091 1.00 95.19 100 GLU A O 1
ATOM 786 N N . LYS A 1 101 ? -4.872 3.911 16.585 1.00 92.12 101 LYS A N 1
ATOM 787 C CA . LYS A 1 101 ? -5.620 5.148 16.774 1.00 92.12 101 LYS A CA 1
ATOM 788 C C . LYS A 1 101 ? -5.615 5.520 18.247 1.00 92.12 101 LYS A C 1
ATOM 790 O O . LYS A 1 101 ? -5.903 4.688 19.110 1.00 92.12 101 LYS A O 1
ATOM 795 N N . VAL A 1 102 ? -5.246 6.766 18.518 1.00 92.38 102 VAL A N 1
ATOM 796 C CA . VAL A 1 102 ? -5.230 7.343 19.861 1.00 92.38 102 VAL A CA 1
ATOM 797 C C . VAL A 1 102 ? -6.499 8.160 20.025 1.00 92.38 102 VAL A C 1
ATOM 799 O O . VAL A 1 102 ? -6.785 9.034 19.209 1.00 92.38 102 VAL A O 1
ATOM 802 N N . TYR A 1 103 ? -7.256 7.852 21.068 1.00 89.75 103 TYR A N 1
ATOM 803 C CA . TYR A 1 103 ? -8.444 8.596 21.454 1.00 89.75 103 TYR A CA 1
ATOM 804 C C . TYR A 1 103 ? -8.188 9.318 22.769 1.00 89.75 103 TYR A C 1
ATOM 806 O O . TYR A 1 103 ? -7.522 8.782 23.656 1.00 89.75 103 TYR A O 1
ATOM 814 N N . SER A 1 104 ? -8.751 10.512 22.885 1.00 88.25 104 SER A N 1
ATOM 815 C CA . SER A 1 104 ? -8.526 11.424 23.998 1.00 88.25 104 SER A CA 1
ATOM 816 C C . SER A 1 104 ? -9.816 11.670 24.762 1.00 88.25 104 SER A C 1
ATOM 818 O O . SER A 1 104 ? -10.845 12.000 24.173 1.00 88.25 104 SER A O 1
ATOM 820 N N . LEU A 1 105 ? -9.757 11.518 26.080 1.00 86.12 105 LEU A N 1
ATOM 821 C CA . LEU A 1 105 ? -10.831 11.822 27.009 1.00 86.12 105 LEU A CA 1
ATOM 822 C C . LEU A 1 105 ? -10.441 13.046 27.830 1.00 86.12 105 LEU A C 1
ATOM 824 O O . LEU A 1 105 ? -9.460 13.015 28.571 1.00 86.12 105 LEU A O 1
ATOM 828 N N . LEU A 1 106 ? -11.241 14.104 27.735 1.00 82.12 106 LEU A N 1
ATOM 829 C CA . LEU A 1 106 ? -11.119 15.244 28.635 1.00 82.12 106 LEU A CA 1
ATOM 830 C C . LEU A 1 106 ? -11.654 14.856 30.014 1.00 82.12 106 LEU A C 1
ATOM 832 O O . LEU A 1 106 ? -12.804 14.428 30.140 1.00 82.12 106 LEU A O 1
ATOM 836 N N . ILE A 1 107 ? -10.821 15.021 31.034 1.00 79.00 107 ILE A N 1
ATOM 837 C CA . ILE A 1 107 ? -11.162 14.753 32.426 1.00 79.00 107 ILE A CA 1
ATOM 838 C C . ILE A 1 107 ? -11.476 16.081 33.126 1.00 79.00 107 ILE A C 1
ATOM 840 O O . ILE A 1 107 ? -10.714 17.044 32.987 1.00 79.00 107 ILE A O 1
ATOM 844 N N . PRO A 1 108 ? -12.583 16.160 33.887 1.00 65.38 108 PRO A N 1
ATOM 845 C CA . PRO A 1 108 ? -12.807 17.255 34.820 1.00 65.38 108 PRO A CA 1
ATOM 846 C C . PRO A 1 108 ? -11.638 17.372 35.807 1.00 65.38 108 PRO A C 1
ATOM 848 O O . PRO A 1 108 ? -11.281 16.414 36.487 1.00 65.38 108 PRO A O 1
ATOM 851 N N . SER A 1 109 ? -11.016 18.544 35.858 1.00 62.62 109 SER A N 1
ATOM 852 C CA . SER A 1 109 ? -9.905 18.844 36.760 1.00 62.62 109 SER A CA 1
ATOM 853 C C . SER A 1 109 ? -10.398 19.584 38.004 1.00 62.62 109 SER A C 1
ATOM 855 O O . SER A 1 109 ? -11.169 20.538 37.888 1.00 62.62 109 SER A O 1
ATOM 857 N N . PHE A 1 110 ? -9.838 19.275 39.174 1.00 55.62 110 PHE A N 1
ATOM 858 C CA . PHE A 1 110 ? -10.096 20.026 40.415 1.00 55.62 110 PHE A CA 1
ATOM 859 C C . PHE A 1 110 ? -9.514 21.453 40.420 1.00 55.62 110 PHE A C 1
ATOM 861 O O . PHE A 1 110 ? -9.848 22.256 41.289 1.00 55.62 110 PHE A O 1
ATOM 868 N N . LEU A 1 111 ? -8.632 21.785 39.470 1.00 51.25 111 LEU A N 1
ATOM 869 C CA . LEU A 1 111 ? -8.040 23.115 39.328 1.00 51.25 111 LEU A CA 1
ATOM 870 C C . LEU A 1 111 ? -8.604 23.806 38.078 1.00 51.25 111 LEU A C 1
ATOM 872 O O . LEU A 1 111 ? -8.410 23.284 36.984 1.00 51.25 111 LEU A O 1
ATOM 876 N N . PRO A 1 112 ? -9.208 25.006 38.184 1.00 49.88 112 PRO A N 1
ATOM 877 C CA . PRO A 1 112 ? -9.946 25.659 37.091 1.00 49.88 112 PRO A CA 1
ATOM 878 C C . PRO A 1 112 ? -9.102 26.054 35.861 1.00 49.88 112 PRO A C 1
ATOM 880 O O . PRO A 1 112 ? -9.645 26.553 34.880 1.00 49.88 112 PRO A O 1
ATOM 883 N N . LEU A 1 113 ? -7.780 25.845 35.900 1.00 52.59 113 LEU A N 1
ATOM 884 C CA . LEU A 1 113 ? -6.827 26.228 34.852 1.00 52.59 113 LEU A CA 1
ATOM 885 C C . LEU A 1 113 ? -6.076 25.046 34.208 1.00 52.59 113 LEU A C 1
ATOM 887 O O . LEU A 1 113 ? -5.258 25.282 33.319 1.00 52.59 113 LEU A O 1
ATOM 891 N N . ARG A 1 114 ? -6.319 23.787 34.608 1.00 52.28 114 ARG A N 1
ATOM 892 C CA . ARG A 1 114 ? -5.748 22.605 33.930 1.00 52.28 114 ARG A CA 1
ATOM 893 C C . ARG A 1 114 ? -6.837 21.862 33.172 1.00 52.28 114 ARG A C 1
ATOM 895 O O . ARG A 1 114 ? -7.929 21.703 33.675 1.00 52.28 114 ARG A O 1
ATOM 902 N N . LYS A 1 115 ? -6.552 21.401 31.957 1.00 57.09 115 LYS A N 1
ATOM 903 C CA . LYS A 1 115 ? -7.355 20.358 31.312 1.00 57.09 115 LYS A CA 1
ATOM 904 C C . LYS A 1 115 ? -6.543 19.087 31.427 1.00 57.09 115 LYS A C 1
ATOM 906 O O . LYS A 1 115 ? -5.508 18.983 30.775 1.00 57.09 115 LYS A O 1
ATOM 911 N N . ASP A 1 116 ? -6.974 18.183 32.292 1.00 69.75 116 ASP A N 1
ATOM 912 C CA . ASP A 1 116 ? -6.357 16.869 32.359 1.00 69.75 116 ASP A CA 1
ATOM 913 C C . ASP A 1 116 ? -6.951 16.017 31.232 1.00 69.75 116 ASP A C 1
ATOM 915 O O . ASP A 1 116 ? -8.158 16.029 30.980 1.00 69.75 116 ASP A O 1
ATOM 919 N N . GLU A 1 117 ? -6.087 15.329 30.496 1.00 80.94 117 GLU A N 1
ATOM 920 C CA . GLU A 1 117 ? -6.467 14.513 29.349 1.00 80.94 117 GLU A CA 1
ATOM 921 C C . GLU A 1 117 ? -5.940 13.100 29.558 1.00 80.94 117 GLU A C 1
ATOM 923 O O . GLU A 1 117 ? -4.762 12.892 29.854 1.00 80.94 117 GLU A O 1
ATOM 928 N N . GLU A 1 118 ? -6.823 12.123 29.399 1.00 83.62 118 GLU A N 1
ATOM 929 C CA . GLU A 1 118 ? -6.455 10.717 29.391 1.00 83.62 118 GLU A CA 1
ATOM 930 C C . GLU A 1 118 ? -6.544 10.182 27.969 1.00 83.62 118 GLU A C 1
ATOM 932 O O . GLU A 1 118 ? -7.561 10.325 27.292 1.00 83.62 118 GLU A O 1
ATOM 937 N N . THR A 1 119 ? -5.468 9.550 27.511 1.00 87.88 119 THR A N 1
ATOM 938 C CA . THR A 1 119 ? -5.405 8.972 26.171 1.00 87.88 119 THR A CA 1
ATOM 939 C C . THR A 1 119 ? -5.502 7.458 26.230 1.00 87.88 119 THR A C 1
ATOM 941 O O . THR A 1 119 ? -5.017 6.809 27.159 1.00 87.88 119 THR A O 1
ATOM 944 N N . LYS A 1 120 ? -6.134 6.874 25.213 1.00 90.00 120 LYS A N 1
ATOM 945 C CA . LYS A 1 120 ? -6.221 5.428 25.040 1.00 90.00 120 LYS A CA 1
ATOM 946 C C . LYS A 1 120 ? -5.920 5.049 23.599 1.00 90.00 120 LYS A C 1
ATOM 948 O O . LYS A 1 120 ? -6.580 5.513 22.671 1.00 90.00 120 LYS A O 1
ATOM 953 N N . THR A 1 121 ? -4.933 4.179 23.433 1.00 92.75 121 THR A N 1
ATOM 954 C CA . THR A 1 121 ? -4.502 3.679 22.126 1.00 92.75 121 THR A CA 1
ATOM 955 C C . THR A 1 121 ? -5.184 2.355 21.814 1.00 92.75 121 THR A C 1
ATOM 957 O O . THR A 1 121 ? -5.179 1.439 22.637 1.00 92.75 121 THR A O 1
ATOM 960 N N . TYR A 1 122 ? -5.737 2.244 20.609 1.00 93.31 122 TYR A N 1
ATOM 961 C CA . TYR A 1 122 ? -6.309 1.015 20.071 1.00 93.31 122 TYR A CA 1
ATOM 962 C C . TYR A 1 122 ? -5.549 0.598 18.819 1.00 93.31 122 TYR A C 1
ATOM 964 O O . TYR A 1 122 ? -5.413 1.379 17.877 1.00 93.31 122 TYR A O 1
ATOM 972 N N . THR A 1 123 ? -5.087 -0.649 18.789 1.00 95.88 123 THR A N 1
ATOM 973 C CA . THR A 1 123 ? -4.559 -1.261 17.569 1.00 95.88 123 THR A CA 1
ATOM 974 C C . THR A 1 123 ? -5.730 -1.674 16.680 1.00 95.88 123 THR A C 1
ATOM 976 O O . THR A 1 123 ? -6.522 -2.543 17.041 1.00 95.88 123 THR A O 1
ATOM 979 N N . ILE A 1 124 ? -5.854 -1.029 15.522 1.00 95.75 124 ILE A N 1
ATOM 980 C CA . ILE A 1 124 ? -6.920 -1.263 14.541 1.00 95.75 124 ILE A CA 1
ATOM 981 C C . ILE A 1 124 ? -6.602 -2.498 13.692 1.00 95.75 124 ILE A C 1
ATOM 983 O O . ILE A 1 124 ? -7.462 -3.354 13.449 1.00 95.75 124 ILE A O 1
ATOM 987 N N . CYS A 1 125 ? -5.347 -2.606 13.265 1.00 93.88 125 CYS A N 1
ATOM 988 C CA . CYS A 1 125 ? -4.789 -3.785 12.620 1.00 93.88 125 CYS A CA 1
ATOM 989 C C . CYS A 1 125 ? -3.274 -3.843 12.842 1.00 93.88 125 CYS A C 1
ATOM 991 O O . CYS A 1 125 ? -2.613 -2.809 12.953 1.00 93.88 125 CYS A O 1
ATOM 993 N N . ASP A 1 126 ? -2.735 -5.058 12.890 1.00 94.38 126 ASP A N 1
ATOM 994 C CA . ASP A 1 126 ? -1.294 -5.285 12.836 1.00 94.38 126 ASP A CA 1
ATOM 995 C C . ASP A 1 126 ? -0.786 -5.182 11.391 1.00 94.38 126 ASP A C 1
ATOM 997 O O . ASP A 1 126 ? -1.571 -5.110 10.440 1.00 94.38 126 ASP A O 1
ATOM 1001 N N . GLU A 1 127 ? 0.535 -5.146 11.234 1.00 91.62 127 GLU A N 1
ATOM 1002 C CA . GLU A 1 127 ? 1.159 -5.254 9.918 1.00 91.62 127 GLU A CA 1
ATOM 1003 C C . GLU A 1 127 ? 0.799 -6.590 9.259 1.00 91.62 127 GLU A C 1
ATOM 1005 O O . GLU A 1 127 ? 0.745 -7.630 9.918 1.00 91.62 127 GLU A O 1
ATOM 1010 N N . ASN A 1 128 ? 0.519 -6.562 7.957 1.00 90.81 128 ASN A N 1
ATOM 1011 C CA . ASN A 1 128 ? 0.134 -7.769 7.236 1.00 90.81 128 ASN A CA 1
ATOM 1012 C C . ASN A 1 128 ? 0.561 -7.702 5.770 1.00 90.81 128 ASN A C 1
ATOM 1014 O O . ASN A 1 128 ? 0.252 -6.734 5.072 1.00 90.81 128 ASN A O 1
ATOM 1018 N N . MET A 1 129 ? 1.261 -8.732 5.300 1.00 92.12 129 MET A N 1
ATOM 1019 C CA . MET A 1 129 ? 1.600 -8.889 3.888 1.00 92.12 129 MET A CA 1
ATOM 1020 C C . MET A 1 129 ? 0.438 -9.574 3.183 1.00 92.12 129 MET A C 1
ATOM 1022 O O . MET A 1 129 ? 0.081 -10.697 3.531 1.00 92.12 129 MET A O 1
ATOM 1026 N N . MET A 1 130 ? -0.147 -8.907 2.191 1.00 86.75 130 MET A N 1
ATOM 1027 C CA . MET A 1 130 ? -1.338 -9.411 1.513 1.00 86.75 130 MET A CA 1
ATOM 1028 C C . MET A 1 130 ? -1.192 -9.394 -0.006 1.00 86.75 130 MET A C 1
ATOM 1030 O O . MET A 1 130 ? -0.606 -8.474 -0.582 1.00 86.75 130 MET A O 1
ATOM 1034 N N . GLY A 1 131 ? -1.738 -10.438 -0.631 1.00 88.19 131 GLY A N 1
ATOM 1035 C CA . GLY A 1 131 ? -2.134 -10.437 -2.035 1.00 88.19 131 GLY A CA 1
ATOM 1036 C C . GLY A 1 131 ? -3.595 -10.003 -2.174 1.00 88.19 131 GLY A C 1
ATOM 1037 O O . GLY A 1 131 ? -4.316 -9.892 -1.180 1.00 88.19 131 GLY A O 1
ATOM 1038 N N . PHE A 1 132 ? -4.030 -9.761 -3.408 1.00 92.06 132 PHE A N 1
ATOM 1039 C CA . PHE A 1 132 ? -5.345 -9.192 -3.706 1.00 92.06 132 PHE A CA 1
ATOM 1040 C C . PHE A 1 132 ? -6.085 -10.078 -4.704 1.00 92.06 132 PHE A C 1
ATOM 1042 O O . PHE A 1 132 ? -5.491 -10.545 -5.674 1.00 92.06 132 PHE A O 1
ATOM 1049 N N . SER A 1 133 ? -7.370 -10.334 -4.453 1.00 88.06 133 SER A N 1
ATOM 1050 C CA . SER A 1 133 ? -8.200 -11.205 -5.299 1.00 88.06 133 SER A CA 1
ATOM 1051 C C . SER A 1 133 ? -8.562 -10.546 -6.630 1.00 88.06 133 SER A C 1
ATOM 1053 O O . SER A 1 133 ? -8.726 -11.231 -7.637 1.00 88.06 133 SER A O 1
ATOM 1055 N N . SER A 1 134 ? -8.660 -9.217 -6.643 1.00 93.00 134 SER A N 1
ATOM 1056 C CA . SER A 1 134 ? -8.810 -8.413 -7.850 1.00 93.00 134 SER A CA 1
ATOM 1057 C C . SER A 1 134 ? -8.141 -7.051 -7.687 1.00 93.00 134 SER A C 1
ATOM 1059 O O . SER A 1 134 ? -7.986 -6.540 -6.571 1.00 93.00 134 SER A O 1
ATOM 1061 N N . VAL A 1 135 ? -7.752 -6.470 -8.821 1.00 95.31 135 VAL A N 1
ATOM 1062 C CA . VAL A 1 135 ? -7.127 -5.150 -8.922 1.00 95.31 135 VAL A CA 1
ATOM 1063 C C . VAL A 1 135 ? -7.855 -4.357 -10.002 1.00 95.31 135 VAL A C 1
ATOM 1065 O O . VAL A 1 135 ? -7.945 -4.807 -11.140 1.00 95.31 135 VAL A O 1
ATOM 1068 N N . GLU A 1 136 ? -8.359 -3.174 -9.655 1.00 96.88 136 GLU A N 1
ATOM 1069 C CA . GLU A 1 136 ? -8.865 -2.192 -10.621 1.00 96.88 136 GLU A CA 1
ATOM 1070 C C . GLU A 1 136 ? -7.982 -0.941 -10.596 1.00 96.88 136 GLU A C 1
ATOM 1072 O O . GLU A 1 136 ? -7.530 -0.512 -9.532 1.00 96.88 136 GLU A O 1
ATOM 1077 N N . ILE A 1 137 ? -7.762 -0.322 -11.756 1.00 96.31 137 ILE A N 1
ATOM 1078 C CA . ILE A 1 137 ? -6.888 0.848 -11.906 1.00 96.31 137 ILE A CA 1
ATOM 1079 C C . ILE A 1 137 ? -7.667 2.085 -12.321 1.00 96.31 137 ILE A C 1
ATOM 1081 O O . ILE A 1 137 ? -8.553 2.022 -13.175 1.00 96.31 137 ILE A O 1
ATOM 1085 N N . GLU A 1 138 ? -7.288 3.222 -11.725 1.00 95.38 138 GLU A N 1
ATOM 1086 C CA . GLU A 1 138 ? -7.793 4.559 -12.074 1.00 95.38 138 GLU A CA 1
ATOM 1087 C C . GLU A 1 138 ? -9.325 4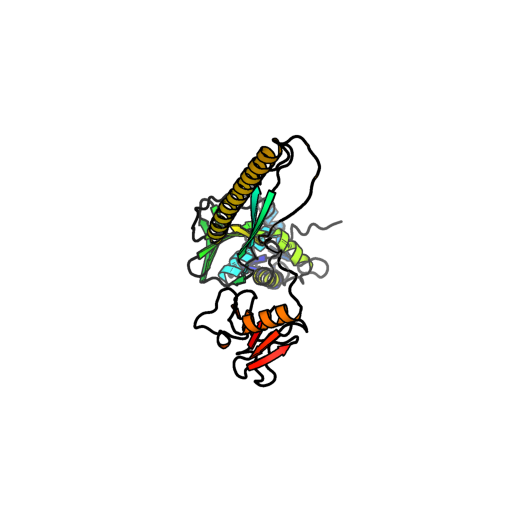.646 -12.070 1.00 95.38 138 GLU A C 1
ATOM 1089 O O . GLU A 1 138 ? -9.943 5.392 -12.830 1.00 95.38 138 GLU A O 1
ATOM 1094 N N . GLN A 1 139 ? -9.938 3.899 -11.153 1.00 95.75 139 GLN A N 1
ATOM 1095 C CA . GLN A 1 139 ? -11.378 3.864 -10.967 1.00 95.75 139 GLN A CA 1
ATOM 1096 C C . GLN A 1 139 ? -11.848 4.931 -9.983 1.00 95.75 139 GLN A C 1
ATOM 1098 O O . GLN A 1 139 ? -11.148 5.337 -9.048 1.00 95.75 139 GLN A O 1
ATOM 1103 N N . ARG A 1 140 ? -13.083 5.392 -10.198 1.00 94.75 140 ARG A N 1
ATOM 1104 C CA . ARG A 1 140 ? -13.729 6.371 -9.326 1.00 94.75 140 ARG A CA 1
ATOM 1105 C C . ARG A 1 140 ? -14.440 5.672 -8.170 1.00 94.75 140 ARG A C 1
ATOM 1107 O O . ARG A 1 140 ? -15.242 4.763 -8.381 1.00 94.75 140 ARG A O 1
ATOM 1114 N N . ARG A 1 141 ? -14.204 6.162 -6.955 1.00 93.81 141 ARG A N 1
ATOM 1115 C CA . ARG A 1 141 ? -14.966 5.841 -5.741 1.00 93.81 141 ARG A CA 1
ATOM 1116 C C . ARG A 1 141 ? -15.123 7.113 -4.921 1.00 93.81 141 ARG A C 1
ATOM 1118 O O . ARG A 1 141 ? -14.198 7.915 -4.846 1.00 93.81 141 ARG A O 1
ATOM 1125 N N . MET A 1 142 ? -16.297 7.313 -4.322 1.00 90.50 142 MET A N 1
ATOM 1126 C CA . MET A 1 142 ? -16.505 8.370 -3.316 1.00 90.50 142 MET A CA 1
ATOM 1127 C C . MET A 1 142 ? -16.073 9.765 -3.819 1.00 90.50 142 MET A C 1
ATOM 1129 O O . MET A 1 142 ? -15.395 10.524 -3.135 1.00 90.50 142 MET A O 1
ATOM 1133 N N . GLY A 1 143 ? -16.397 10.066 -5.082 1.00 90.88 143 GLY A N 1
ATOM 1134 C CA . GLY A 1 143 ? -16.066 11.336 -5.736 1.00 90.88 143 GLY A CA 1
ATOM 1135 C C . GLY A 1 143 ? -14.625 11.479 -6.243 1.00 90.88 143 GLY A C 1
ATOM 1136 O O . GLY A 1 143 ? -14.378 12.362 -7.063 1.00 90.88 143 GLY A O 1
ATOM 1137 N N . SER A 1 144 ? -13.700 10.591 -5.874 1.00 94.12 144 SER A N 1
ATOM 1138 C CA . SER A 1 144 ? -12.275 10.672 -6.229 1.00 94.12 144 SER A CA 1
ATOM 1139 C C . SER A 1 144 ? -11.831 9.526 -7.140 1.00 94.12 144 SER A C 1
ATOM 1141 O O . SER A 1 144 ? -12.424 8.450 -7.135 1.00 94.12 144 SER A O 1
ATOM 1143 N N . VAL A 1 145 ? -10.795 9.759 -7.949 1.00 95.88 145 VAL A N 1
ATOM 1144 C CA . VAL A 1 145 ? -10.153 8.710 -8.759 1.00 95.88 145 VAL A CA 1
ATOM 1145 C C . VAL A 1 145 ? -8.965 8.166 -7.980 1.00 95.88 145 VAL A C 1
ATOM 1147 O O . VAL A 1 145 ? -8.047 8.922 -7.661 1.00 95.88 145 VAL A O 1
ATOM 1150 N N . PHE A 1 146 ? -8.994 6.874 -7.677 1.00 97.62 146 PHE A N 1
ATOM 1151 C CA . PHE A 1 146 ? -7.932 6.191 -6.945 1.00 97.62 146 PHE A CA 1
ATOM 1152 C C . PHE A 1 146 ? -6.980 5.490 -7.899 1.00 97.62 146 PHE A C 1
ATOM 1154 O O . PHE A 1 146 ? -7.359 5.106 -8.999 1.00 97.62 146 PHE A O 1
ATOM 1161 N N . ASP A 1 147 ? -5.728 5.344 -7.481 1.00 98.19 147 ASP A N 1
ATOM 1162 C CA . ASP A 1 147 ? -4.707 4.704 -8.304 1.00 98.19 147 ASP A CA 1
ATOM 1163 C C . ASP A 1 147 ? -4.969 3.212 -8.446 1.00 98.19 147 ASP A C 1
ATOM 1165 O O . ASP A 1 147 ? -4.833 2.673 -9.545 1.00 98.19 147 ASP A O 1
ATOM 1169 N N . LEU A 1 148 ? -5.388 2.588 -7.343 1.00 98.12 148 LEU A N 1
ATOM 1170 C CA . LEU A 1 148 ? -5.764 1.185 -7.281 1.00 98.12 148 LEU A CA 1
ATOM 1171 C C . LEU A 1 148 ? -6.998 1.002 -6.405 1.00 98.12 148 LEU A C 1
ATOM 1173 O O . LEU A 1 148 ? -7.160 1.678 -5.386 1.00 98.12 148 LEU A O 1
ATOM 1177 N N . ILE A 1 149 ? -7.808 0.020 -6.771 1.00 97.69 149 ILE A N 1
ATOM 1178 C CA . ILE A 1 149 ? -8.827 -0.585 -5.922 1.00 97.69 149 ILE A CA 1
ATOM 1179 C C . ILE A 1 149 ? -8.450 -2.049 -5.789 1.00 97.69 149 ILE A C 1
ATOM 1181 O O . ILE A 1 149 ? -8.457 -2.790 -6.769 1.00 97.69 149 ILE A O 1
ATOM 1185 N N . LEU A 1 150 ? -8.065 -2.438 -4.581 1.00 97.06 150 LEU A N 1
ATOM 1186 C CA . LEU A 1 150 ? -7.575 -3.774 -4.286 1.00 97.06 150 LEU A CA 1
ATOM 1187 C C . LEU A 1 150 ? -8.625 -4.527 -3.472 1.00 97.06 150 LEU A C 1
ATOM 1189 O O . LEU A 1 150 ? -9.054 -4.028 -2.433 1.00 97.06 150 LEU A O 1
ATOM 1193 N N . ASN A 1 151 ? -9.039 -5.713 -3.912 1.00 95.00 151 ASN A N 1
ATOM 1194 C CA . ASN A 1 151 ? -10.017 -6.512 -3.174 1.00 95.00 151 ASN A CA 1
ATOM 1195 C C . ASN A 1 151 ? -9.343 -7.554 -2.269 1.00 95.00 151 ASN A C 1
ATOM 1197 O O . ASN A 1 151 ? -8.398 -8.231 -2.679 1.00 95.00 151 ASN A O 1
ATOM 1201 N N . VAL A 1 152 ? -9.846 -7.688 -1.040 1.00 90.94 152 VAL A N 1
ATOM 1202 C CA . VAL A 1 152 ? -9.454 -8.720 -0.069 1.00 90.94 152 VAL A CA 1
ATOM 1203 C C . VAL A 1 152 ? -10.716 -9.240 0.612 1.00 90.94 152 VAL A C 1
ATOM 1205 O O . VAL A 1 152 ? -11.360 -8.502 1.353 1.00 90.94 152 VAL A O 1
ATOM 1208 N N . ASP A 1 153 ? -11.087 -10.499 0.373 1.00 87.81 153 ASP A N 1
ATOM 1209 C CA . ASP A 1 153 ? -12.246 -11.159 0.998 1.00 87.81 153 ASP A CA 1
ATOM 1210 C C . ASP A 1 153 ? -13.548 -10.324 0.963 1.00 87.81 153 ASP A C 1
ATOM 1212 O O . ASP A 1 153 ? -14.319 -10.280 1.926 1.00 87.81 153 ASP A O 1
ATOM 1216 N N . GLY A 1 154 ? -13.794 -9.615 -0.146 1.00 89.38 154 GLY A N 1
ATOM 1217 C CA . GLY A 1 154 ? -14.977 -8.763 -0.315 1.00 89.38 154 GLY A CA 1
ATOM 1218 C C . GLY A 1 154 ? -14.886 -7.380 0.345 1.00 89.38 154 GLY A C 1
ATOM 1219 O O . GLY A 1 154 ? -15.898 -6.682 0.424 1.00 89.38 154 GLY A O 1
ATOM 1220 N N . TRP A 1 155 ? -13.702 -6.980 0.809 1.00 93.62 155 TRP A N 1
ATOM 1221 C CA . TRP A 1 155 ? -13.372 -5.620 1.238 1.00 93.62 155 TRP A CA 1
ATOM 1222 C C . TRP A 1 155 ? -12.547 -4.924 0.160 1.00 93.62 155 TRP A C 1
ATOM 1224 O O . TRP A 1 155 ? -11.656 -5.535 -0.427 1.00 93.62 155 TRP A O 1
ATOM 1234 N N . GLU A 1 156 ? -12.815 -3.644 -0.080 1.00 95.94 156 GLU A N 1
ATOM 1235 C CA . GLU A 1 156 ? -12.012 -2.824 -0.987 1.00 95.94 156 GLU A CA 1
ATOM 1236 C C . GLU A 1 156 ? -10.961 -2.043 -0.190 1.00 95.94 156 GLU A C 1
ATOM 1238 O O . GLU A 1 156 ? -11.257 -1.444 0.841 1.00 95.94 156 GLU A O 1
ATOM 1243 N N . ILE A 1 157 ? -9.729 -1.998 -0.682 1.00 97.00 157 ILE A N 1
ATOM 1244 C CA . ILE A 1 157 ? -8.697 -1.068 -0.232 1.00 97.00 157 ILE A CA 1
ATOM 1245 C C . ILE A 1 157 ? -8.447 -0.097 -1.381 1.00 97.00 157 ILE A C 1
ATOM 1247 O O . ILE A 1 157 ? -7.940 -0.482 -2.436 1.00 97.00 157 ILE A O 1
ATOM 1251 N N . LEU A 1 158 ? -8.808 1.167 -1.176 1.00 97.94 158 LEU A N 1
ATOM 1252 C CA . LEU A 1 158 ? -8.567 2.236 -2.135 1.00 97.94 158 LEU A CA 1
ATOM 1253 C C . LEU A 1 158 ? -7.185 2.820 -1.865 1.00 97.94 158 LEU A C 1
ATOM 1255 O O . LEU A 1 158 ? -6.925 3.391 -0.801 1.00 97.94 158 LEU A O 1
ATOM 1259 N N . VAL A 1 159 ? -6.296 2.664 -2.838 1.00 98.19 159 VAL A N 1
ATOM 1260 C CA . VAL A 1 159 ? -4.919 3.140 -2.758 1.00 98.19 159 VAL A CA 1
ATOM 1261 C C . VAL A 1 159 ? -4.798 4.446 -3.520 1.00 98.19 159 VAL A C 1
ATOM 1263 O O . VAL A 1 159 ? -5.181 4.542 -4.690 1.00 98.19 159 VAL A O 1
ATOM 1266 N N . TYR A 1 160 ? -4.213 5.449 -2.876 1.00 98.25 160 TYR A N 1
ATOM 1267 C CA . TYR A 1 160 ? -3.863 6.707 -3.520 1.00 98.25 160 TYR A CA 1
ATOM 1268 C C . TYR A 1 160 ? -2.366 6.975 -3.379 1.00 98.25 160 TYR A C 1
ATOM 1270 O O . TYR A 1 160 ? -1.825 7.028 -2.274 1.00 98.25 160 TYR A O 1
ATOM 1278 N N . ILE A 1 161 ? -1.689 7.149 -4.510 1.00 96.94 161 ILE A N 1
ATOM 1279 C CA . ILE A 1 161 ? -0.253 7.396 -4.575 1.00 96.94 161 ILE A CA 1
ATOM 1280 C C . ILE A 1 161 ? -0.024 8.911 -4.591 1.00 96.94 161 ILE A C 1
ATOM 1282 O O . ILE A 1 161 ? -0.378 9.603 -5.553 1.00 96.94 161 ILE A O 1
ATOM 1286 N N . THR A 1 162 ? 0.565 9.431 -3.516 1.00 96.00 162 THR A N 1
ATOM 1287 C CA . THR A 1 162 ? 0.853 10.858 -3.330 1.00 96.00 162 THR A CA 1
ATOM 1288 C C . THR A 1 162 ? 2.278 11.200 -3.744 1.00 96.00 162 THR A C 1
ATOM 1290 O O . THR A 1 162 ? 3.182 10.361 -3.749 1.00 96.00 162 THR A O 1
ATOM 1293 N N . TYR A 1 163 ? 2.479 12.456 -4.131 1.00 92.69 163 TYR A N 1
ATOM 1294 C CA . TYR A 1 163 ? 3.787 13.049 -4.404 1.00 92.69 163 TYR A CA 1
ATOM 1295 C C . TYR A 1 163 ? 3.670 14.575 -4.398 1.00 92.69 163 TYR A C 1
ATOM 1297 O O . TYR A 1 163 ? 2.584 15.128 -4.217 1.00 92.69 163 TYR A O 1
ATOM 1305 N N . GLN A 1 164 ? 4.782 15.282 -4.591 1.00 87.88 164 GLN A N 1
ATOM 1306 C CA . GLN A 1 164 ? 4.781 16.744 -4.620 1.00 87.88 164 GLN A CA 1
ATOM 1307 C C . GLN A 1 164 ? 3.792 17.285 -5.671 1.00 87.88 164 GLN A C 1
ATOM 1309 O O . GLN A 1 164 ? 3.907 16.991 -6.857 1.00 87.88 164 GLN A O 1
ATOM 1314 N N . GLY A 1 165 ? 2.808 18.072 -5.226 1.00 88.44 165 GLY A N 1
ATOM 1315 C CA . GLY A 1 165 ? 1.737 18.604 -6.080 1.00 88.44 165 GLY A CA 1
ATOM 1316 C C . GLY A 1 165 ? 0.505 17.697 -6.235 1.00 88.44 165 GLY A C 1
ATOM 1317 O O . GLY A 1 165 ? -0.471 18.118 -6.847 1.00 88.44 165 GLY A O 1
ATOM 1318 N N . ARG A 1 166 ? 0.505 16.488 -5.653 1.00 92.69 166 ARG A N 1
ATOM 1319 C CA . ARG A 1 166 ? -0.643 15.566 -5.602 1.00 92.69 166 ARG A CA 1
ATOM 1320 C C . ARG A 1 166 ? -0.852 15.078 -4.167 1.00 92.69 166 ARG A C 1
ATOM 1322 O O . ARG A 1 166 ? -0.283 14.067 -3.754 1.00 92.69 166 ARG A O 1
ATOM 1329 N N . SER A 1 167 ? -1.670 15.805 -3.410 1.00 94.81 167 SER A N 1
ATOM 1330 C CA . SER A 1 167 ? -2.058 15.423 -2.050 1.00 94.81 167 SER A CA 1
ATOM 1331 C C . SER A 1 167 ? -3.155 14.361 -2.050 1.00 94.81 167 SER A C 1
ATOM 1333 O O . SER A 1 167 ? -3.897 14.215 -3.026 1.00 94.81 167 SER A O 1
ATOM 1335 N N . PHE A 1 168 ? -3.276 13.652 -0.930 1.00 96.19 168 PHE A N 1
ATOM 1336 C CA . PHE A 1 168 ? -4.381 12.731 -0.692 1.00 96.19 168 PHE A CA 1
ATOM 1337 C C . PHE A 1 168 ? -5.728 13.485 -0.772 1.00 96.19 168 PHE A C 1
ATOM 1339 O O . PHE A 1 168 ? -5.825 14.595 -0.233 1.00 96.19 168 PHE A O 1
ATOM 1346 N N . PRO A 1 169 ? -6.745 12.954 -1.474 1.00 94.94 169 PRO A N 1
ATOM 1347 C CA . PRO A 1 169 ? -8.022 13.637 -1.642 1.00 94.94 169 PRO A CA 1
ATOM 1348 C C . PRO A 1 169 ? -8.830 13.646 -0.340 1.00 94.94 169 PRO A C 1
ATOM 1350 O O . PRO A 1 169 ? -8.697 12.759 0.501 1.00 94.94 169 PRO A O 1
ATOM 1353 N N . LYS A 1 170 ? -9.721 14.630 -0.185 1.00 92.38 170 LYS A N 1
ATOM 1354 C CA . LYS A 1 170 ? -10.755 14.570 0.856 1.00 92.38 170 LYS A CA 1
ATOM 1355 C C . LYS A 1 170 ? -11.822 13.574 0.421 1.00 92.38 170 LYS A C 1
ATOM 1357 O O . LYS A 1 170 ? -12.339 13.679 -0.689 1.00 92.38 170 LYS A O 1
ATOM 1362 N N . VAL A 1 171 ? -12.113 12.611 1.284 1.00 93.00 171 VAL A N 1
ATOM 1363 C CA . VAL A 1 171 ? -13.029 11.508 1.003 1.00 93.00 171 VAL A CA 1
ATOM 1364 C C . VAL A 1 171 ? -13.947 11.354 2.202 1.00 93.00 171 VAL A C 1
ATOM 1366 O O . VAL A 1 171 ? -13.468 11.148 3.316 1.00 93.00 171 VAL A O 1
ATOM 1369 N N . ASP A 1 172 ? -15.252 11.448 1.968 1.00 88.94 172 ASP A N 1
ATOM 1370 C CA . ASP A 1 172 ? -16.255 11.280 3.015 1.00 88.94 172 ASP A CA 1
ATOM 1371 C C . ASP A 1 172 ? -16.658 9.812 3.104 1.00 88.94 172 ASP A C 1
ATOM 1373 O O . ASP A 1 172 ? -17.265 9.258 2.185 1.00 88.94 172 ASP A O 1
ATOM 1377 N N . ILE A 1 173 ? -16.294 9.172 4.213 1.00 87.06 173 ILE A N 1
ATOM 1378 C CA . ILE A 1 173 ? -16.525 7.748 4.440 1.00 87.06 173 ILE A CA 1
ATOM 1379 C C . ILE A 1 173 ? -17.675 7.570 5.415 1.00 87.06 173 ILE A C 1
ATOM 1381 O O . ILE A 1 173 ? -17.672 8.124 6.513 1.00 87.06 173 ILE A O 1
ATOM 1385 N N . GLN A 1 174 ? -18.651 6.757 5.023 1.00 84.00 174 GLN A N 1
ATOM 1386 C CA . GLN A 1 174 ? -19.732 6.363 5.916 1.00 84.00 174 GLN A CA 1
ATOM 1387 C C . GLN A 1 174 ? -19.233 5.304 6.903 1.00 84.00 174 GLN A C 1
ATOM 1389 O O . GLN A 1 174 ? -18.544 4.357 6.508 1.00 84.00 174 GLN A O 1
ATOM 1394 N N . ALA A 1 175 ? -19.602 5.432 8.177 1.00 78.00 175 ALA A N 1
ATOM 1395 C CA . ALA A 1 175 ? -19.306 4.415 9.182 1.00 78.00 175 ALA A CA 1
ATOM 1396 C C . ALA A 1 175 ? -19.841 3.040 8.737 1.00 78.00 175 ALA A C 1
ATOM 1398 O O . ALA A 1 175 ? -20.932 2.938 8.178 1.00 78.00 175 ALA A O 1
ATOM 1399 N N . GLY A 1 176 ? -19.049 1.989 8.945 1.00 77.06 176 GLY A N 1
ATOM 1400 C CA . GLY A 1 176 ? -19.393 0.620 8.547 1.00 77.06 176 GLY A CA 1
ATOM 1401 C C . GLY A 1 176 ? -19.129 0.282 7.078 1.00 77.06 176 GLY A C 1
ATOM 1402 O O . GLY A 1 176 ? -19.389 -0.850 6.663 1.00 77.06 176 GLY A O 1
ATOM 1403 N N . SER A 1 177 ? -18.590 1.217 6.286 1.00 87.69 177 SER A N 1
ATOM 1404 C CA . SER A 1 177 ? -18.192 0.948 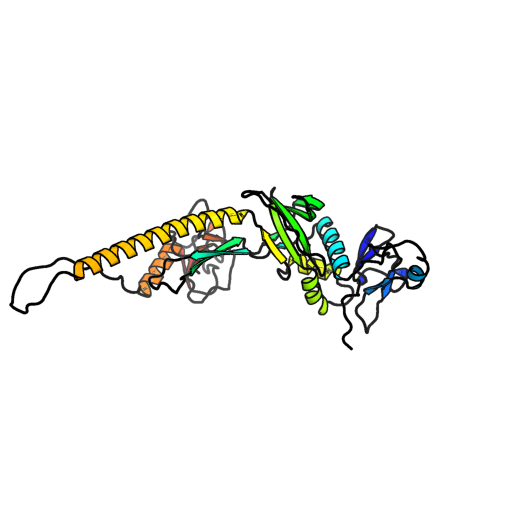4.899 1.00 87.69 177 SER A CA 1
ATOM 1405 C C . SER A 1 177 ? -17.165 -0.183 4.826 1.00 87.69 177 SER A C 1
ATOM 1407 O O . SER A 1 177 ? -16.216 -0.234 5.610 1.00 87.69 177 SER A O 1
ATOM 1409 N N . ARG A 1 178 ? -17.294 -1.063 3.824 1.00 93.00 178 ARG A N 1
ATOM 1410 C CA . ARG A 1 178 ? -16.325 -2.143 3.565 1.00 93.00 178 ARG A CA 1
ATOM 1411 C C . ARG A 1 178 ? -15.083 -1.685 2.801 1.00 93.00 178 ARG A C 1
ATOM 1413 O O . ARG A 1 178 ? -14.590 -2.386 1.923 1.00 93.00 178 ARG A O 1
ATOM 1420 N N . VAL A 1 179 ? -14.606 -0.491 3.133 1.00 95.06 179 VAL A N 1
ATOM 1421 C CA . VAL A 1 179 ? -13.589 0.227 2.372 1.00 95.06 179 VAL A CA 1
ATOM 1422 C C . VAL A 1 179 ? -12.470 0.674 3.301 1.00 95.06 179 VAL A C 1
ATOM 1424 O O . VAL A 1 179 ? -12.730 1.354 4.284 1.00 95.06 179 VAL A O 1
ATOM 1427 N N . GLY A 1 180 ? -11.227 0.318 2.999 1.00 95.88 180 GLY A N 1
ATOM 1428 C CA . GLY A 1 180 ? -10.034 0.907 3.601 1.00 95.88 180 GLY A CA 1
ATOM 1429 C C . GLY A 1 180 ? -9.427 1.966 2.685 1.00 95.88 180 GLY A C 1
ATOM 1430 O O . GLY A 1 180 ? -9.452 1.813 1.467 1.00 95.88 180 GLY A O 1
ATOM 1431 N N . LEU A 1 181 ? -8.860 3.028 3.255 1.00 97.25 181 LEU A N 1
ATOM 1432 C CA . LEU A 1 181 ? -8.116 4.046 2.516 1.00 97.25 181 LEU A CA 1
ATOM 1433 C C . LEU A 1 181 ? -6.646 4.003 2.906 1.00 97.25 181 LEU A C 1
ATOM 1435 O O . LEU A 1 181 ? -6.305 4.222 4.073 1.00 97.25 181 LEU A O 1
ATOM 1439 N N . ILE A 1 182 ? -5.777 3.796 1.922 1.00 97.00 182 ILE A N 1
ATOM 1440 C CA . ILE A 1 182 ? -4.333 3.780 2.136 1.00 97.00 182 ILE A CA 1
ATOM 1441 C C . ILE A 1 182 ? -3.621 4.743 1.183 1.00 97.00 182 ILE A C 1
ATOM 1443 O O . ILE A 1 182 ? -3.897 4.819 -0.014 1.00 97.00 182 ILE A O 1
ATOM 1447 N N . GLU A 1 183 ? -2.692 5.506 1.737 1.00 97.62 183 GLU A N 1
ATOM 1448 C CA . GLU A 1 183 ? -1.759 6.350 1.004 1.00 97.62 183 GLU A CA 1
ATOM 1449 C C . GLU A 1 183 ? -0.450 5.600 0.767 1.00 97.62 183 GLU A C 1
ATOM 1451 O O . GLU A 1 183 ? 0.049 4.933 1.675 1.00 97.62 183 GLU A O 1
ATOM 1456 N N . ILE A 1 184 ? 0.130 5.775 -0.422 1.00 96.62 184 ILE A N 1
ATOM 1457 C CA . ILE A 1 184 ? 1.528 5.444 -0.713 1.00 96.62 184 ILE A CA 1
ATOM 1458 C C . ILE A 1 184 ? 2.242 6.719 -1.174 1.00 96.62 184 ILE A C 1
ATOM 1460 O O . ILE A 1 184 ? 1.974 7.236 -2.255 1.00 96.62 184 ILE A O 1
ATOM 1464 N N . ASN A 1 185 ? 3.183 7.220 -0.385 1.00 93.69 185 ASN A N 1
ATOM 1465 C CA . ASN A 1 185 ? 3.965 8.404 -0.710 1.00 93.69 185 ASN A CA 1
ATOM 1466 C C . ASN A 1 185 ? 5.170 8.040 -1.590 1.00 93.69 185 ASN A C 1
ATOM 1468 O O . ASN A 1 185 ? 6.163 7.478 -1.123 1.00 93.69 185 ASN A O 1
ATOM 1472 N N . ALA A 1 186 ? 5.118 8.414 -2.869 1.00 90.50 186 ALA A N 1
ATOM 1473 C CA . ALA A 1 186 ? 6.177 8.118 -3.832 1.00 90.50 186 ALA A CA 1
ATOM 1474 C C . ALA A 1 186 ? 7.502 8.853 -3.543 1.00 90.50 186 ALA A C 1
ATOM 1476 O O . ALA A 1 186 ? 8.557 8.427 -4.020 1.00 90.50 186 ALA A O 1
ATOM 1477 N N . MET A 1 187 ? 7.487 9.932 -2.751 1.00 85.81 187 MET A N 1
ATOM 1478 C CA . MET A 1 187 ? 8.714 10.635 -2.352 1.00 85.81 187 MET A CA 1
ATOM 1479 C C . MET A 1 187 ? 9.528 9.830 -1.332 1.00 85.81 187 MET A C 1
ATOM 1481 O O . MET A 1 187 ? 10.756 9.874 -1.365 1.00 85.81 187 MET A O 1
ATOM 1485 N N . GLU A 1 188 ? 8.867 9.043 -0.483 1.00 85.69 188 GLU A N 1
ATOM 1486 C CA . GLU A 1 188 ? 9.535 8.141 0.464 1.00 85.69 188 GLU A CA 1
ATOM 1487 C C . GLU A 1 188 ? 10.186 6.960 -0.266 1.00 85.69 188 GLU A C 1
ATOM 1489 O O . GLU A 1 188 ? 11.321 6.588 0.031 1.00 85.69 188 GLU A O 1
ATOM 1494 N N . ILE A 1 189 ? 9.535 6.444 -1.314 1.00 81.06 189 ILE A N 1
ATOM 1495 C CA . ILE A 1 189 ? 10.101 5.412 -2.201 1.00 81.06 189 ILE A CA 1
ATOM 1496 C C . ILE A 1 189 ? 11.431 5.884 -2.800 1.00 81.06 189 ILE A C 1
ATOM 1498 O O . ILE A 1 189 ? 12.403 5.134 -2.862 1.00 81.06 189 ILE A O 1
ATOM 1502 N N . LYS A 1 190 ? 11.516 7.162 -3.185 1.00 78.25 190 LYS A N 1
ATOM 1503 C CA . LYS A 1 190 ? 12.743 7.751 -3.733 1.00 78.25 190 LYS A CA 1
ATOM 1504 C C . LYS A 1 190 ? 13.935 7.620 -2.784 1.00 78.25 190 LYS A C 1
ATOM 1506 O O . LYS A 1 190 ? 15.059 7.419 -3.236 1.00 78.25 190 LYS A O 1
ATOM 1511 N N . SER A 1 191 ? 13.707 7.759 -1.478 1.00 74.31 191 SER A N 1
ATOM 1512 C CA . SER A 1 191 ? 14.765 7.614 -0.475 1.00 74.31 191 SER A CA 1
ATOM 1513 C C . SER A 1 191 ? 15.320 6.188 -0.449 1.00 74.31 191 SER A C 1
ATOM 1515 O O . SER A 1 191 ? 16.538 6.020 -0.472 1.00 74.31 191 SER A O 1
ATOM 1517 N N . ALA A 1 192 ? 14.437 5.186 -0.532 1.00 70.31 192 ALA A N 1
ATOM 1518 C CA . ALA A 1 192 ? 14.808 3.779 -0.628 1.00 70.31 192 ALA A CA 1
ATOM 1519 C C . ALA A 1 192 ? 15.566 3.474 -1.929 1.00 70.31 192 ALA A C 1
ATOM 1521 O O . ALA A 1 192 ? 16.410 2.589 -1.948 1.00 70.31 192 ALA A O 1
ATOM 1522 N N . PHE A 1 193 ? 15.319 4.241 -2.996 1.00 76.06 193 PHE A N 1
ATOM 1523 C CA . PHE A 1 193 ? 15.942 4.039 -4.307 1.00 76.06 193 PHE A CA 1
ATOM 1524 C C . PHE A 1 193 ? 17.385 4.544 -4.402 1.00 76.06 193 PHE A C 1
ATOM 1526 O O . PHE A 1 193 ? 18.115 4.114 -5.291 1.00 76.06 193 PHE A O 1
ATOM 1533 N N . LYS A 1 194 ? 17.835 5.400 -3.473 1.00 74.44 194 LYS A N 1
ATOM 1534 C CA . LYS A 1 194 ? 19.205 5.947 -3.481 1.00 74.44 194 LYS A CA 1
ATOM 1535 C C . LYS A 1 194 ? 20.295 4.884 -3.312 1.00 74.44 194 LYS A C 1
ATOM 1537 O O . LYS A 1 194 ? 21.423 5.107 -3.734 1.00 74.44 194 LYS A O 1
ATOM 1542 N N . SER A 1 195 ? 19.987 3.765 -2.661 1.00 70.69 195 SER A N 1
ATOM 1543 C CA . SER A 1 195 ? 20.937 2.676 -2.395 1.00 70.69 195 SER A CA 1
ATOM 1544 C C . SER A 1 195 ? 20.859 1.540 -3.419 1.00 70.69 195 SER A C 1
ATOM 1546 O O . SER A 1 195 ? 21.508 0.510 -3.245 1.00 70.69 195 SER A O 1
ATOM 1548 N N . ILE A 1 196 ? 20.059 1.699 -4.475 1.00 77.69 196 ILE A N 1
ATOM 1549 C CA . ILE A 1 196 ? 19.713 0.610 -5.387 1.00 77.69 196 ILE A CA 1
ATOM 1550 C C . ILE A 1 196 ? 20.662 0.605 -6.575 1.00 77.69 196 ILE A C 1
ATOM 1552 O O . ILE A 1 196 ? 20.950 1.641 -7.176 1.00 77.69 196 ILE A O 1
ATOM 1556 N N . ALA A 1 197 ? 21.145 -0.587 -6.925 1.00 79.31 197 ALA A N 1
ATOM 1557 C CA . ALA A 1 197 ? 21.957 -0.778 -8.114 1.00 79.31 197 ALA A CA 1
ATOM 1558 C C . ALA A 1 197 ? 21.190 -0.308 -9.361 1.00 79.31 197 ALA A C 1
ATOM 1560 O O . ALA A 1 197 ? 20.012 -0.624 -9.548 1.00 79.31 197 ALA A O 1
ATOM 1561 N N . SER A 1 198 ? 21.869 0.449 -10.225 1.00 82.00 198 SER A N 1
ATOM 1562 C CA . SER A 1 198 ? 21.264 0.978 -11.450 1.00 82.00 198 SER A CA 1
ATOM 1563 C C . SER A 1 198 ? 20.645 -0.139 -12.296 1.00 82.00 198 SER A C 1
ATOM 1565 O O . SER A 1 198 ? 21.272 -1.169 -12.532 1.00 82.00 198 SER A O 1
ATOM 1567 N N . GLY A 1 199 ? 19.413 0.079 -12.764 1.00 81.88 199 GLY A N 1
ATOM 1568 C CA . GLY A 1 199 ? 18.680 -0.888 -13.586 1.00 81.88 199 GLY A CA 1
ATOM 1569 C C . GLY A 1 199 ? 17.957 -1.998 -12.814 1.00 81.88 199 GLY A C 1
ATOM 1570 O O . GLY A 1 199 ? 17.525 -2.967 -13.431 1.00 81.88 199 GLY A O 1
ATOM 1571 N N . GLN A 1 200 ? 17.839 -1.888 -11.486 1.00 89.69 200 GLN A N 1
ATOM 1572 C CA . GLN A 1 200 ? 17.047 -2.805 -10.650 1.00 89.69 200 GLN A CA 1
ATOM 1573 C C . GLN A 1 200 ? 15.848 -2.113 -9.980 1.00 89.69 200 GLN A C 1
ATOM 1575 O O . GLN A 1 200 ? 15.332 -2.585 -8.967 1.00 89.69 200 GLN A O 1
ATOM 1580 N N . TYR A 1 201 ? 15.390 -0.992 -10.533 1.00 92.62 201 TYR A N 1
ATOM 1581 C CA . TYR A 1 201 ? 14.331 -0.150 -9.979 1.00 92.62 201 TYR A CA 1
ATOM 1582 C C . TYR A 1 201 ? 12.970 -0.854 -9.913 1.00 92.62 201 TYR A C 1
ATOM 1584 O O . TYR A 1 201 ? 12.219 -0.644 -8.963 1.00 92.62 201 TYR A O 1
ATOM 1592 N N . LYS A 1 202 ? 12.633 -1.704 -10.886 1.00 94.31 202 LYS A N 1
ATOM 1593 C CA . LYS A 1 202 ? 11.367 -2.454 -10.917 1.00 94.31 202 LYS A CA 1
ATOM 1594 C C . LYS A 1 202 ? 11.319 -3.501 -9.812 1.00 94.31 202 LYS A C 1
ATOM 1596 O O . LYS A 1 202 ? 10.356 -3.543 -9.049 1.00 94.31 202 LYS A O 1
ATOM 1601 N N . LYS A 1 203 ? 12.388 -4.297 -9.683 1.00 91.94 203 LYS A N 1
ATOM 1602 C CA . LYS A 1 203 ? 12.536 -5.269 -8.591 1.00 91.94 203 LYS A CA 1
ATOM 1603 C C . LYS A 1 203 ? 12.506 -4.558 -7.241 1.00 91.94 203 LYS A C 1
ATOM 1605 O O . LYS A 1 203 ? 11.760 -4.954 -6.358 1.00 91.94 203 LYS A O 1
ATOM 1610 N N . ALA A 1 204 ? 13.253 -3.469 -7.119 1.00 91.06 204 ALA A N 1
ATOM 1611 C CA . ALA A 1 204 ? 13.252 -2.627 -5.938 1.00 91.06 204 ALA A CA 1
ATOM 1612 C C . ALA A 1 204 ? 11.871 -2.085 -5.563 1.00 91.06 204 ALA A C 1
ATOM 1614 O O . ALA A 1 204 ? 11.516 -2.093 -4.388 1.00 91.06 204 ALA A O 1
ATOM 1615 N N . LEU A 1 205 ? 11.089 -1.616 -6.542 1.00 93.69 205 LEU A N 1
ATOM 1616 C CA . LEU A 1 205 ? 9.729 -1.149 -6.296 1.00 93.69 205 LEU A CA 1
ATOM 1617 C C . LEU A 1 205 ? 8.855 -2.287 -5.777 1.00 93.69 205 LEU A C 1
ATOM 1619 O O . LEU A 1 205 ? 8.144 -2.109 -4.794 1.00 93.69 205 LEU A O 1
ATOM 1623 N N . SER A 1 206 ? 8.936 -3.454 -6.419 1.00 94.00 206 SER A N 1
ATOM 1624 C CA . SER A 1 206 ? 8.207 -4.651 -6.003 1.00 94.00 206 SER A CA 1
ATOM 1625 C C . SER A 1 206 ? 8.576 -5.066 -4.576 1.00 94.00 206 SER A C 1
ATOM 1627 O O . SER A 1 206 ? 7.691 -5.271 -3.750 1.00 94.00 206 SER A O 1
ATOM 1629 N N . ASP A 1 207 ? 9.871 -5.128 -4.257 1.00 91.06 207 ASP A N 1
ATOM 1630 C CA . ASP A 1 207 ? 10.365 -5.468 -2.920 1.00 91.06 207 ASP A CA 1
ATOM 1631 C C . ASP A 1 207 ? 9.910 -4.430 -1.885 1.00 91.06 207 ASP A C 1
ATOM 1633 O O . ASP A 1 207 ? 9.437 -4.787 -0.808 1.00 91.06 207 ASP A O 1
ATOM 1637 N N . PHE A 1 208 ? 9.974 -3.139 -2.220 1.00 91.69 208 PHE A N 1
ATOM 1638 C CA . PHE A 1 208 ? 9.499 -2.065 -1.353 1.00 91.69 208 PHE A CA 1
ATOM 1639 C C . PHE A 1 208 ? 7.998 -2.194 -1.060 1.00 91.69 208 PHE A C 1
ATOM 1641 O O . PHE A 1 208 ? 7.573 -2.118 0.095 1.00 91.69 208 PHE A O 1
ATOM 1648 N N . LEU A 1 209 ? 7.181 -2.416 -2.093 1.00 94.00 209 LEU A N 1
ATOM 1649 C CA . LEU A 1 209 ? 5.744 -2.627 -1.935 1.00 94.00 209 LEU A CA 1
ATOM 1650 C C . LEU A 1 209 ? 5.468 -3.866 -1.075 1.00 94.00 209 LEU A C 1
ATOM 1652 O O . LEU A 1 209 ? 4.634 -3.791 -0.175 1.00 94.00 209 LEU A O 1
ATOM 1656 N N . ALA A 1 210 ? 6.208 -4.955 -1.259 1.00 93.25 210 ALA A N 1
ATOM 1657 C CA . ALA A 1 210 ? 5.981 -6.198 -0.533 1.00 93.25 210 ALA A CA 1
ATOM 1658 C C . ALA A 1 210 ? 6.542 -6.215 0.899 1.00 93.25 210 ALA A C 1
ATOM 1660 O O . ALA A 1 210 ? 6.025 -6.971 1.711 1.00 93.25 210 ALA A O 1
ATOM 1661 N N . GLN A 1 211 ? 7.576 -5.430 1.225 1.00 91.00 211 GLN A N 1
ATOM 1662 C CA . GLN A 1 211 ? 8.365 -5.634 2.456 1.00 91.00 211 GLN A CA 1
ATOM 1663 C C . GLN A 1 211 ? 8.549 -4.383 3.327 1.00 91.00 211 GLN A C 1
ATOM 1665 O O . GLN A 1 211 ? 8.992 -4.499 4.465 1.00 91.00 211 GLN A O 1
ATOM 1670 N N . SER A 1 212 ? 8.224 -3.186 2.833 1.00 90.38 212 SER A N 1
ATOM 1671 C CA . SER A 1 212 ? 8.425 -1.934 3.575 1.00 90.38 212 SER A CA 1
ATOM 1672 C C . SER A 1 212 ? 7.102 -1.290 3.968 1.00 90.38 212 SER A C 1
ATOM 1674 O O . SER A 1 212 ? 6.207 -1.175 3.140 1.00 90.38 212 SER A O 1
ATOM 1676 N N . TYR A 1 213 ? 6.969 -0.800 5.199 1.00 89.31 213 TYR A N 1
ATOM 1677 C CA . TYR A 1 213 ? 5.849 0.069 5.593 1.00 89.31 213 TYR A CA 1
ATOM 1678 C C . TYR A 1 213 ? 6.143 1.561 5.362 1.00 89.31 213 TYR A C 1
ATOM 1680 O O . TYR A 1 213 ? 5.250 2.397 5.500 1.00 89.31 213 TYR A O 1
ATOM 1688 N N . VAL A 1 214 ? 7.390 1.917 5.028 1.00 88.88 214 VAL A N 1
ATOM 1689 C CA . VAL A 1 214 ? 7.815 3.310 4.843 1.00 88.88 214 VAL A CA 1
ATOM 1690 C C . VAL A 1 214 ? 6.978 3.960 3.742 1.00 88.88 214 VAL A C 1
ATOM 1692 O O . VAL A 1 214 ? 6.718 3.358 2.704 1.00 88.88 214 VAL A O 1
ATOM 1695 N N . GLY A 1 215 ? 6.512 5.186 3.981 1.00 88.69 215 GLY A N 1
ATOM 1696 C CA . GLY A 1 215 ? 5.668 5.913 3.035 1.00 88.69 215 GLY A CA 1
ATOM 1697 C C . GLY A 1 215 ? 4.263 5.343 2.840 1.00 88.69 215 GLY A C 1
ATOM 1698 O O . GLY A 1 215 ? 3.543 5.871 2.001 1.00 88.69 215 GLY A O 1
ATOM 1699 N N . LYS A 1 216 ? 3.843 4.317 3.590 1.00 94.81 216 LYS A N 1
ATOM 1700 C CA . LYS A 1 216 ? 2.470 3.800 3.555 1.00 94.81 216 LYS A CA 1
ATOM 1701 C C . LYS A 1 216 ? 1.708 4.229 4.796 1.00 94.81 216 LYS A C 1
ATOM 1703 O O . LYS A 1 216 ? 2.213 4.102 5.910 1.00 94.81 216 LYS A O 1
ATOM 1708 N N . LYS A 1 217 ? 0.482 4.713 4.620 1.00 95.31 217 LYS A N 1
ATOM 1709 C CA . LYS A 1 217 ? -0.324 5.230 5.730 1.00 95.31 217 LYS A CA 1
ATOM 1710 C C . LYS A 1 217 ? -1.799 4.923 5.536 1.00 95.31 217 LYS A C 1
ATOM 1712 O O . LYS A 1 217 ? -2.365 5.252 4.500 1.00 95.31 217 LYS A O 1
ATOM 1717 N N . TRP A 1 218 ? -2.439 4.378 6.564 1.00 96.69 218 TRP A N 1
ATOM 1718 C CA . TRP A 1 218 ? -3.896 4.316 6.624 1.00 96.69 218 TRP A CA 1
ATOM 1719 C C . TRP A 1 218 ? -4.477 5.708 6.884 1.00 96.69 218 TRP A C 1
ATOM 1721 O O . TRP A 1 218 ? -4.106 6.380 7.849 1.00 96.69 218 TRP A O 1
ATOM 1731 N N . HIS A 1 219 ? -5.385 6.138 6.012 1.00 95.25 219 HIS A N 1
ATOM 1732 C CA . HIS A 1 219 ? -6.265 7.286 6.260 1.00 95.25 219 HIS A CA 1
ATOM 1733 C C . HIS A 1 219 ? -7.590 6.852 6.862 1.00 95.25 219 HIS A C 1
ATOM 1735 O O . HIS A 1 219 ? -8.197 7.619 7.602 1.00 95.25 219 HIS A O 1
ATOM 1741 N N . TYR A 1 220 ? -8.014 5.632 6.539 1.00 95.00 220 TYR A N 1
ATOM 1742 C CA . TYR A 1 220 ? -9.172 5.007 7.144 1.00 95.00 220 TYR A CA 1
ATOM 1743 C C . TYR A 1 220 ? -9.067 3.488 7.092 1.00 95.00 220 TYR A C 1
ATOM 1745 O O . TYR A 1 220 ? -8.636 2.926 6.082 1.00 95.00 220 TYR A O 1
ATOM 1753 N N . HIS A 1 221 ? -9.532 2.815 8.136 1.00 94.75 221 HIS A N 1
ATOM 1754 C CA . HIS A 1 221 ? -9.697 1.372 8.163 1.00 94.75 221 HIS A CA 1
ATOM 1755 C C . HIS A 1 221 ? -11.085 1.006 8.723 1.00 94.75 221 HIS A C 1
ATOM 1757 O O . HIS A 1 221 ? -11.457 1.511 9.781 1.00 94.75 221 HIS A O 1
ATOM 1763 N N . PRO A 1 222 ? -11.838 0.061 8.123 1.00 92.19 222 PRO A N 1
ATOM 1764 C CA . PRO A 1 222 ? -13.203 -0.254 8.565 1.00 92.19 222 PRO A CA 1
ATOM 1765 C C . PRO A 1 222 ? -13.341 -0.657 10.039 1.00 92.19 222 PRO A C 1
ATOM 1767 O O . PRO A 1 222 ? -14.364 -0.428 10.678 1.00 92.19 222 PRO A O 1
ATOM 1770 N N . ARG A 1 223 ? -12.287 -1.254 10.606 1.00 92.38 223 ARG A N 1
ATOM 1771 C CA . ARG A 1 223 ? -12.231 -1.626 12.033 1.00 92.38 223 ARG A CA 1
ATOM 1772 C C . ARG A 1 223 ? -12.118 -0.432 12.992 1.00 92.38 223 ARG A C 1
ATOM 1774 O O . ARG A 1 223 ? -12.233 -0.643 14.195 1.00 92.38 223 ARG A O 1
ATOM 1781 N N . GLU A 1 224 ? -11.922 0.793 12.503 1.00 91.50 224 GLU A N 1
ATOM 1782 C CA . GLU A 1 224 ? -11.930 1.996 13.346 1.00 91.50 224 GLU A CA 1
ATOM 1783 C C . GLU A 1 224 ? -13.253 2.196 14.073 1.00 91.50 224 GLU A C 1
ATOM 1785 O O . GLU A 1 224 ? -13.237 2.621 15.225 1.00 91.50 224 GLU A O 1
ATOM 1790 N N . GLN A 1 225 ? -14.378 1.845 13.442 1.00 88.88 225 GLN A N 1
ATOM 1791 C CA . GLN A 1 225 ? -15.694 1.980 14.065 1.00 88.88 225 GLN A CA 1
ATOM 1792 C C . GLN A 1 225 ? -15.763 1.196 15.381 1.00 88.88 225 GLN A C 1
ATOM 1794 O O . GLN A 1 225 ? -16.195 1.719 16.404 1.00 88.88 225 GLN A O 1
ATOM 1799 N N . ARG A 1 226 ? -15.263 -0.044 15.381 1.00 90.75 226 ARG A N 1
ATOM 1800 C CA . ARG A 1 226 ? -15.236 -0.880 16.585 1.00 90.75 226 ARG A CA 1
ATOM 1801 C C . ARG A 1 226 ? -14.376 -0.261 17.690 1.00 90.75 226 ARG A C 1
ATOM 1803 O O . ARG A 1 226 ? -14.767 -0.284 18.851 1.00 90.75 226 ARG A O 1
ATOM 1810 N N . ALA A 1 227 ? -13.215 0.292 17.339 1.00 91.38 227 ALA A N 1
ATOM 1811 C CA . ALA A 1 227 ? -12.340 0.949 18.309 1.00 91.38 227 ALA A CA 1
ATOM 1812 C C . ALA A 1 227 ? -12.978 2.218 18.897 1.00 91.38 227 ALA A C 1
ATOM 1814 O O . ALA A 1 227 ? -12.819 2.495 20.085 1.00 91.38 227 ALA A O 1
ATOM 1815 N N . GLU A 1 228 ? -13.727 2.964 18.085 1.00 90.50 228 GLU A N 1
ATOM 1816 C CA . GLU A 1 228 ? -14.477 4.138 18.525 1.00 90.50 228 GLU A CA 1
ATOM 1817 C C . GLU A 1 228 ? -15.614 3.767 19.483 1.00 90.50 228 GLU A C 1
ATOM 1819 O O . GLU A 1 228 ? -15.748 4.375 20.543 1.00 90.50 228 GLU A O 1
ATOM 1824 N N . GLU A 1 229 ? -16.388 2.726 19.173 1.00 91.69 229 GLU A N 1
ATOM 1825 C CA . GLU A 1 229 ? -17.432 2.199 20.060 1.00 91.69 229 GLU A CA 1
ATOM 1826 C C . GLU A 1 229 ? -16.847 1.726 21.406 1.00 91.69 229 GLU A C 1
ATOM 1828 O O . GLU A 1 229 ? -17.355 2.090 22.475 1.00 91.69 229 GLU A O 1
ATOM 1833 N N . ASP A 1 230 ? -15.733 0.985 21.371 1.00 93.25 230 ASP A N 1
ATOM 1834 C CA . ASP A 1 230 ? -15.014 0.531 22.566 1.00 93.25 230 ASP A CA 1
ATOM 1835 C C . ASP A 1 230 ? -14.476 1.715 23.394 1.00 93.25 230 ASP A C 1
ATOM 1837 O O . ASP A 1 230 ? -14.541 1.704 24.632 1.00 93.25 230 ASP A O 1
ATOM 1841 N N . PHE A 1 231 ? -13.975 2.766 22.736 1.00 93.38 231 PHE A N 1
ATOM 1842 C CA . PHE A 1 231 ? -13.548 3.994 23.402 1.00 93.38 231 PHE A CA 1
ATOM 1843 C C . PHE A 1 231 ? -14.713 4.762 24.025 1.00 93.38 231 PHE A C 1
ATOM 1845 O O . PHE A 1 231 ? -14.605 5.167 25.179 1.00 93.38 231 PHE A O 1
ATOM 1852 N N . ASN A 1 232 ? -15.839 4.912 23.334 1.00 91.62 232 ASN A N 1
ATOM 1853 C CA . ASN A 1 232 ? -17.006 5.622 23.859 1.00 91.62 232 ASN A CA 1
ATOM 1854 C C . ASN A 1 232 ? -17.581 4.931 25.102 1.00 91.62 232 ASN A C 1
ATOM 1856 O O . ASN A 1 232 ? -17.928 5.590 26.090 1.00 91.62 232 ASN A O 1
ATOM 1860 N N . LYS A 1 233 ? -17.616 3.593 25.101 1.00 94.38 233 LYS A N 1
ATOM 1861 C CA . LYS A 1 233 ? -17.975 2.803 26.286 1.00 94.38 233 LYS A CA 1
ATOM 1862 C C . LYS A 1 233 ? -16.995 3.031 27.436 1.00 94.38 233 LYS A C 1
ATOM 1864 O O . LYS A 1 233 ? -17.425 3.261 28.565 1.00 94.38 233 LYS A O 1
ATOM 1869 N N . TYR A 1 234 ? -15.693 2.996 27.149 1.00 92.31 234 TYR A N 1
ATOM 1870 C CA . TYR A 1 234 ? -14.651 3.298 28.128 1.00 92.31 234 TYR A CA 1
ATOM 1871 C C . TYR A 1 234 ? -14.812 4.703 28.730 1.00 92.31 234 TYR A C 1
ATOM 1873 O O . TYR A 1 234 ? -14.848 4.849 29.950 1.00 92.31 234 TYR A O 1
ATOM 1881 N N . ALA A 1 235 ? -14.952 5.720 27.882 1.00 89.25 235 ALA A N 1
ATOM 1882 C CA . ALA A 1 235 ? -15.074 7.118 28.271 1.00 89.25 235 ALA A CA 1
ATOM 1883 C C . ALA A 1 235 ? -16.302 7.363 29.155 1.00 89.25 235 ALA A C 1
ATOM 1885 O O . ALA A 1 235 ? -16.196 8.017 30.191 1.00 89.25 235 ALA A O 1
ATOM 1886 N N . SER A 1 236 ? -17.445 6.773 28.792 1.00 89.88 236 SER A N 1
ATOM 1887 C CA . SER A 1 236 ? -18.686 6.876 29.569 1.00 89.88 236 SER A CA 1
ATOM 1888 C C . SER A 1 236 ? -18.513 6.313 30.982 1.00 89.88 236 SER A C 1
ATOM 1890 O O . SER A 1 236 ? -18.830 6.986 31.960 1.00 89.88 236 SER A O 1
ATOM 1892 N N . GLN A 1 237 ? -17.932 5.113 31.093 1.00 92.25 237 GLN A N 1
ATOM 1893 C CA . GLN A 1 237 ? -17.649 4.471 32.382 1.00 92.25 237 GLN A CA 1
ATOM 1894 C C . GLN A 1 237 ? -16.642 5.277 33.208 1.00 92.25 237 GLN A C 1
ATOM 1896 O O . GLN A 1 237 ? -16.811 5.444 34.414 1.00 92.25 237 GLN A O 1
ATOM 1901 N N . ARG A 1 238 ? -15.595 5.804 32.563 1.00 89.38 238 ARG A N 1
ATOM 1902 C CA . ARG A 1 238 ? -14.549 6.571 33.241 1.00 89.38 238 ARG A CA 1
ATOM 1903 C C . ARG A 1 238 ? -15.086 7.882 33.811 1.00 89.38 238 ARG A C 1
ATOM 1905 O O . ARG A 1 238 ? -14.805 8.191 34.965 1.00 89.38 238 ARG A O 1
ATOM 1912 N N . LEU A 1 239 ? -15.894 8.614 33.044 1.00 86.19 239 LEU A N 1
ATOM 1913 C CA . LEU A 1 239 ? -16.530 9.851 33.503 1.00 86.19 239 LEU A CA 1
ATOM 1914 C C . LEU A 1 239 ? -17.546 9.607 34.624 1.00 86.19 239 LEU A C 1
ATOM 1916 O O . LEU A 1 239 ? -17.682 10.443 35.512 1.00 86.19 239 LEU A O 1
ATOM 1920 N N . GLU A 1 240 ? -18.258 8.479 34.609 1.00 88.31 240 GLU A N 1
ATOM 1921 C CA . GLU A 1 240 ? -19.178 8.115 35.690 1.00 88.31 240 GLU A CA 1
ATOM 1922 C C . GLU A 1 240 ? -18.435 7.837 37.006 1.00 88.31 240 GLU A C 1
ATOM 1924 O O . GLU A 1 240 ? -18.844 8.333 38.057 1.00 88.31 240 GLU A O 1
ATOM 1929 N N . ILE A 1 241 ? -17.308 7.118 36.946 1.00 87.56 241 ILE A N 1
ATOM 1930 C CA . ILE A 1 241 ? -16.435 6.883 38.107 1.00 87.56 241 ILE A CA 1
ATOM 1931 C C . ILE A 1 241 ? -15.949 8.216 38.690 1.00 87.56 241 ILE A C 1
ATOM 1933 O O . ILE A 1 241 ? -16.118 8.448 39.885 1.00 87.56 241 ILE A O 1
ATOM 1937 N N . LEU A 1 242 ? -15.427 9.113 37.848 1.00 82.88 242 LEU A N 1
ATOM 1938 C CA . LEU A 1 242 ? -14.906 10.415 38.284 1.00 82.88 242 LEU A CA 1
ATOM 1939 C C . LEU A 1 242 ? -15.987 11.285 38.946 1.00 82.88 242 LEU A C 1
ATOM 1941 O O . LEU A 1 242 ? -15.759 11.845 40.014 1.00 82.88 242 LEU A O 1
ATOM 1945 N N . LYS A 1 243 ? -17.202 11.331 38.381 1.00 82.69 243 LYS A N 1
ATOM 1946 C CA . LYS A 1 243 ? -18.341 12.051 38.985 1.00 82.69 243 LYS A CA 1
ATOM 1947 C C . LYS A 1 243 ? -18.724 11.504 40.361 1.00 82.69 243 LYS A C 1
ATOM 1949 O O . LYS A 1 243 ? -19.166 12.255 41.231 1.00 82.69 243 LYS A O 1
ATOM 1954 N N . ASN A 1 244 ? -18.620 10.191 40.556 1.00 81.25 244 ASN A N 1
ATOM 1955 C CA . ASN A 1 244 ? -18.926 9.568 41.841 1.00 81.25 244 ASN A CA 1
ATOM 1956 C C . ASN A 1 244 ? -17.828 9.846 42.880 1.00 81.25 244 ASN A C 1
ATOM 1958 O O . ASN A 1 244 ? -18.153 10.090 44.042 1.00 81.25 244 ASN A O 1
ATOM 1962 N N . GLU A 1 245 ? -16.559 9.874 42.464 1.00 79.25 245 GLU A N 1
ATOM 1963 C CA . GLU A 1 245 ? -15.425 10.290 43.301 1.00 79.25 245 GLU A CA 1
ATOM 1964 C C . GLU A 1 245 ? -15.540 11.768 43.722 1.00 79.25 245 GLU A C 1
ATOM 1966 O O . GLU A 1 245 ? -15.364 12.081 44.900 1.00 79.25 245 GLU A O 1
ATOM 1971 N N . GLU A 1 246 ? -15.926 12.668 42.810 1.00 69.31 246 GLU A N 1
ATOM 1972 C CA . GLU A 1 246 ? -16.207 14.081 43.121 1.00 69.31 246 GLU A CA 1
ATOM 1973 C C . GLU A 1 246 ? -17.320 14.225 44.169 1.00 69.31 246 GLU A C 1
ATOM 1975 O O . GLU A 1 246 ? -17.112 14.847 45.212 1.00 69.31 246 GLU A O 1
ATOM 1980 N N . LYS A 1 247 ? -18.478 13.584 43.952 1.00 65.56 247 LYS A N 1
ATOM 1981 C CA . LYS A 1 247 ? -19.600 13.608 44.911 1.00 65.56 247 LYS A CA 1
ATOM 1982 C C . LYS A 1 247 ? -19.221 13.042 46.279 1.00 65.56 247 LYS A C 1
ATOM 1984 O O . LYS A 1 247 ? -19.732 13.503 47.300 1.00 65.56 247 LYS A O 1
ATOM 1989 N N . TYR A 1 248 ? -18.374 12.014 46.318 1.00 52.53 248 TYR A N 1
ATOM 1990 C CA . TYR A 1 248 ? -17.870 11.453 47.569 1.00 52.53 248 TYR A CA 1
ATOM 1991 C C . TYR A 1 248 ? -16.966 12.455 48.300 1.00 52.53 248 TYR A C 1
ATOM 1993 O O . TYR A 1 248 ? -17.140 12.677 49.500 1.00 52.53 248 TYR A O 1
ATOM 2001 N N . ASN A 1 249 ? -16.060 13.120 47.581 1.00 58.53 249 ASN A N 1
ATOM 2002 C CA . ASN A 1 249 ? -15.174 14.131 48.154 1.00 58.53 249 ASN A CA 1
ATOM 2003 C C . ASN A 1 249 ? -15.947 15.355 48.668 1.00 58.53 249 ASN A C 1
ATOM 2005 O O . ASN A 1 249 ? -15.696 15.791 49.789 1.00 58.53 249 ASN A O 1
ATOM 2009 N N . GLU A 1 250 ? -16.946 15.854 47.934 1.00 58.41 250 GLU A N 1
ATOM 2010 C CA . GLU A 1 250 ? -17.820 16.946 48.396 1.00 58.41 250 GLU A CA 1
ATOM 2011 C C . GLU A 1 250 ? -18.581 16.583 49.679 1.00 58.41 250 GLU A C 1
ATOM 2013 O O . GLU A 1 250 ? -18.644 17.381 50.614 1.00 58.41 250 GLU A O 1
ATOM 2018 N N . ARG A 1 251 ? -19.115 15.356 49.771 1.00 53.91 251 ARG A N 1
ATOM 2019 C CA . ARG A 1 251 ? -19.797 14.865 50.983 1.00 53.91 251 ARG A CA 1
ATOM 2020 C C . ARG A 1 251 ? -18.847 14.716 52.169 1.00 53.91 251 ARG A C 1
ATOM 2022 O O . ARG A 1 251 ? -19.239 15.003 53.296 1.00 53.91 251 ARG A O 1
ATOM 2029 N N . THR A 1 252 ? -17.611 14.293 51.923 1.00 46.16 252 THR A N 1
ATOM 2030 C CA . THR A 1 252 ? -16.597 14.098 52.970 1.00 46.16 252 THR A CA 1
ATOM 2031 C C . THR A 1 252 ? -16.069 15.439 53.495 1.00 46.16 252 THR A C 1
ATOM 2033 O O . THR A 1 252 ? -15.899 15.601 54.700 1.00 46.16 252 THR A O 1
ATOM 2036 N N . ILE A 1 253 ? -15.892 16.435 52.618 1.00 46.06 253 ILE A N 1
ATOM 2037 C CA . ILE A 1 253 ? -15.507 17.807 52.991 1.00 46.06 253 ILE A CA 1
ATOM 2038 C C . ILE A 1 253 ? -16.668 18.529 53.694 1.00 46.06 253 ILE A C 1
ATOM 2040 O O . ILE A 1 253 ? -16.457 19.179 54.716 1.00 46.06 253 ILE A O 1
ATOM 2044 N N . GLY A 1 254 ? -17.904 18.365 53.209 1.00 41.50 254 GLY A N 1
ATOM 2045 C CA . GLY A 1 254 ? -19.102 18.917 53.850 1.00 41.50 254 GLY A CA 1
ATOM 2046 C C . GLY A 1 254 ? -19.368 18.338 55.246 1.00 41.50 254 GLY A C 1
ATOM 2047 O O . GLY A 1 254 ? -19.797 19.066 56.138 1.00 41.50 254 GLY A O 1
ATOM 2048 N N . ALA A 1 255 ? -19.053 17.057 55.467 1.00 38.94 255 ALA A N 1
ATOM 2049 C CA . ALA A 1 255 ? -19.155 16.414 56.778 1.00 38.94 255 ALA A CA 1
ATOM 2050 C C . ALA A 1 255 ? -18.037 16.831 57.754 1.00 38.94 255 ALA A C 1
ATOM 2052 O O . ALA A 1 255 ? -18.259 16.848 58.961 1.00 38.94 255 ALA A O 1
ATOM 2053 N N . ALA A 1 256 ? -16.855 17.211 57.255 1.00 35.94 256 ALA A N 1
ATOM 2054 C CA . ALA A 1 256 ? -15.733 17.662 58.082 1.00 35.94 256 ALA A CA 1
ATOM 2055 C C . ALA A 1 256 ? -15.879 19.109 58.604 1.00 35.94 256 ALA A C 1
ATOM 2057 O O . ALA A 1 256 ? -15.079 19.543 59.430 1.00 35.94 256 ALA A O 1
ATOM 2058 N N . SER A 1 257 ? -16.892 19.861 58.151 1.00 36.59 257 SER A N 1
ATOM 2059 C CA . SER A 1 257 ? -17.082 21.276 58.506 1.00 36.59 257 SER A CA 1
ATOM 2060 C C . SER A 1 257 ? -18.006 21.519 59.713 1.00 36.59 257 SER A C 1
ATOM 2062 O O . SER A 1 257 ? -18.275 22.669 60.059 1.00 36.59 257 SER A O 1
ATOM 2064 N N . LEU A 1 258 ? -18.466 20.458 60.383 1.00 39.84 258 LEU A N 1
ATOM 2065 C CA . LEU A 1 258 ? -19.177 20.522 61.661 1.00 39.84 258 LEU A CA 1
ATOM 2066 C C . LEU A 1 258 ? -18.411 19.671 62.677 1.00 39.84 258 LEU A C 1
ATOM 2068 O O . LEU A 1 258 ? -18.562 18.459 62.652 1.00 39.84 258 LEU A O 1
ATOM 2072 N N . ILE A 1 259 ? -17.576 20.297 63.517 1.00 32.88 259 ILE A N 1
ATOM 2073 C CA . ILE A 1 259 ? -17.311 19.985 64.943 1.00 32.88 259 ILE A CA 1
ATOM 2074 C C . ILE A 1 259 ? -16.145 20.879 65.430 1.00 32.88 259 ILE A C 1
ATOM 2076 O O . ILE A 1 259 ? -15.053 20.890 64.863 1.00 32.88 259 ILE A O 1
ATOM 2080 N N . HIS A 1 260 ? -16.397 21.637 66.501 1.00 30.58 260 HIS A N 1
ATOM 2081 C CA . HIS A 1 260 ? -15.412 22.384 67.299 1.00 30.58 260 HIS A CA 1
ATOM 2082 C C . HIS A 1 260 ? -15.062 21.605 68.594 1.00 30.58 260 HIS A C 1
ATOM 2084 O O . HIS A 1 260 ? -15.743 20.631 68.912 1.00 30.58 260 HIS A O 1
ATOM 2090 N N . PRO A 1 261 ? -13.982 21.969 69.316 1.00 38.88 261 PRO A N 1
ATOM 2091 C CA . PRO A 1 261 ? -13.047 21.006 69.908 1.00 38.88 261 PRO A CA 1
ATOM 2092 C C . PRO A 1 261 ? -13.285 20.695 71.394 1.00 38.88 261 PRO A C 1
ATOM 2094 O O . PRO A 1 261 ? -13.532 21.610 72.172 1.00 38.88 261 PRO A O 1
ATOM 2097 N N . THR A 1 262 ? -13.048 19.444 71.814 1.00 27.09 262 THR A N 1
ATOM 2098 C CA . THR A 1 262 ? -12.679 19.085 73.201 1.00 27.09 262 THR A CA 1
ATOM 2099 C C . THR A 1 262 ? -11.823 17.804 73.259 1.00 27.09 262 THR A C 1
ATOM 2101 O O . THR A 1 262 ? -12.011 16.859 72.498 1.00 27.09 262 THR A O 1
ATOM 2104 N N . HIS A 1 263 ? -10.866 17.791 74.190 1.00 26.56 263 HIS A N 1
ATOM 2105 C CA . HIS A 1 263 ? -9.993 16.680 74.618 1.00 26.56 263 HIS A CA 1
ATOM 2106 C C . HIS A 1 263 ? -10.261 16.436 76.129 1.00 26.56 263 HIS A C 1
ATOM 2108 O O . HIS A 1 263 ? -10.744 17.359 76.784 1.00 26.56 263 HIS A O 1
ATOM 2114 N N . PRO A 1 264 ? -9.772 15.358 76.778 1.00 43.69 264 PRO A N 1
ATOM 2115 C CA . PRO A 1 264 ? -9.895 13.921 76.503 1.00 43.69 264 PRO A CA 1
ATOM 2116 C C . PRO A 1 264 ? -10.472 13.153 77.724 1.00 43.69 264 PRO A C 1
ATOM 2118 O O . PRO A 1 264 ? -10.329 13.586 78.866 1.00 43.69 264 PRO A O 1
ATOM 2121 N N . SER A 1 265 ? -11.036 11.954 77.546 1.00 23.88 265 SER A N 1
ATOM 2122 C CA . SER A 1 265 ? -11.008 10.911 78.595 1.00 23.88 265 SER A CA 1
ATOM 2123 C C . SER A 1 265 ? -11.339 9.523 78.048 1.00 23.88 265 SER A C 1
ATOM 2125 O O . SER A 1 265 ? -11.907 9.360 76.976 1.00 23.88 265 SER A O 1
ATOM 2127 N N . ASN A 1 266 ? -10.880 8.543 78.814 1.00 25.70 266 ASN A N 1
ATOM 2128 C CA . ASN A 1 266 ? -10.600 7.158 78.480 1.00 25.70 266 ASN A CA 1
ATOM 2129 C C . ASN A 1 266 ? -11.813 6.222 78.315 1.00 25.70 266 ASN A C 1
ATOM 2131 O O . ASN A 1 266 ? -12.845 6.394 78.950 1.00 25.70 266 ASN A O 1
ATOM 2135 N N . GLN A 1 267 ? -11.501 5.115 77.627 1.00 27.61 267 GLN A N 1
ATOM 2136 C CA . GLN A 1 267 ? -12.029 3.748 77.754 1.00 27.61 267 GLN A CA 1
ATOM 2137 C C . GLN A 1 267 ? -13.319 3.332 77.021 1.00 27.61 267 GLN A C 1
ATOM 2139 O O . GLN A 1 267 ? -14.439 3.597 77.438 1.00 27.61 267 GLN A O 1
ATOM 2144 N N . SER A 1 268 ? -13.077 2.434 76.055 1.00 26.03 268 SER A N 1
ATOM 2145 C CA . SER A 1 268 ? -13.597 1.053 75.961 1.00 26.03 268 SER A CA 1
ATOM 2146 C C . SER A 1 268 ? -14.431 0.732 74.713 1.00 26.03 268 SER A C 1
ATOM 2148 O O . SER A 1 268 ? -15.328 1.469 74.334 1.00 26.03 268 SER A O 1
ATOM 2150 N N . GLY A 1 269 ? -14.135 -0.433 74.117 1.00 26.75 269 GLY A N 1
ATOM 2151 C CA . GLY A 1 269 ? -15.147 -1.250 73.438 1.00 26.75 269 GLY A CA 1
ATOM 2152 C C . GLY A 1 269 ? -15.176 -1.275 71.905 1.00 26.75 269 GLY A C 1
ATOM 2153 O O . GLY A 1 269 ? -16.018 -0.639 71.299 1.00 26.75 269 GLY A O 1
ATOM 2154 N N . GLN A 1 270 ? -14.332 -2.135 71.325 1.00 29.02 270 GLN A N 1
ATOM 2155 C CA . GLN A 1 270 ? -14.632 -3.066 70.215 1.00 29.02 270 GLN A CA 1
ATOM 2156 C C . GLN A 1 270 ? -15.082 -2.552 68.818 1.00 29.02 270 GLN A C 1
ATOM 2158 O O . GLN A 1 270 ? -16.241 -2.271 68.557 1.00 29.02 270 GLN A O 1
ATOM 2163 N N . ALA A 1 271 ? -14.098 -2.610 67.904 1.00 30.80 271 ALA A N 1
ATOM 2164 C CA . ALA A 1 271 ? -14.061 -3.262 66.580 1.00 30.80 271 ALA A CA 1
ATOM 2165 C C . ALA A 1 271 ? -15.210 -3.092 65.557 1.00 30.80 271 ALA A C 1
ATOM 2167 O O . ALA A 1 271 ? -16.317 -3.549 65.787 1.00 30.80 271 ALA A O 1
ATOM 2168 N N . HIS A 1 272 ? -14.854 -2.670 64.328 1.00 32.62 272 HIS A N 1
ATOM 2169 C CA . HIS A 1 272 ? -14.985 -3.522 63.129 1.00 32.62 272 HIS A CA 1
ATOM 2170 C C . HIS A 1 272 ? -14.152 -3.026 61.917 1.00 32.62 272 HIS A C 1
ATOM 2172 O O . HIS A 1 272 ? -14.329 -1.923 61.416 1.00 32.62 272 HIS A O 1
ATOM 2178 N N . ALA A 1 273 ? -13.241 -3.912 61.494 1.00 30.42 273 ALA A N 1
ATOM 2179 C CA . ALA A 1 273 ? -12.657 -4.187 60.171 1.00 30.42 273 ALA A CA 1
ATOM 2180 C C . ALA A 1 273 ? -12.408 -3.055 59.144 1.00 30.42 273 ALA A C 1
ATOM 2182 O O . ALA A 1 273 ? -13.299 -2.604 58.430 1.00 30.42 273 ALA A O 1
ATOM 2183 N N . THR A 1 274 ? -11.122 -2.755 58.942 1.00 33.62 274 THR A N 1
ATOM 2184 C CA . THR A 1 274 ? -10.554 -2.069 57.775 1.00 33.62 274 THR A CA 1
ATOM 2185 C C . THR A 1 274 ? -10.328 -3.046 56.611 1.00 33.62 274 THR A C 1
ATOM 2187 O O . THR A 1 274 ? -9.782 -4.136 56.785 1.00 33.62 274 THR A O 1
ATOM 2190 N N . ALA A 1 275 ? -10.730 -2.655 55.398 1.00 33.88 275 ALA A N 1
ATOM 2191 C CA . ALA A 1 275 ? -10.419 -3.383 54.169 1.00 33.88 275 ALA A CA 1
ATOM 2192 C C . ALA A 1 275 ? -8.953 -3.138 53.771 1.00 33.88 275 ALA A C 1
ATOM 2194 O O . ALA A 1 275 ? -8.548 -2.016 53.471 1.00 33.88 275 ALA A O 1
ATOM 2195 N N . ALA A 1 276 ? -8.161 -4.208 53.808 1.00 34.50 276 ALA A N 1
ATOM 2196 C CA . ALA A 1 276 ? -6.733 -4.211 53.528 1.00 34.50 276 ALA A CA 1
ATOM 2197 C C . ALA A 1 276 ? -6.413 -3.930 52.048 1.00 34.50 276 ALA A C 1
ATOM 2199 O O . ALA A 1 276 ? -6.991 -4.525 51.134 1.00 34.50 276 ALA A O 1
ATOM 2200 N N . SER A 1 277 ? -5.408 -3.083 51.824 1.00 44.94 277 SER A N 1
ATOM 2201 C CA . SER A 1 277 ? -4.642 -3.035 50.582 1.00 44.94 277 SER A CA 1
ATOM 2202 C C . SER A 1 277 ? -3.959 -4.389 50.351 1.00 44.94 277 SER A C 1
ATOM 2204 O O . SER A 1 277 ? -3.353 -4.971 51.251 1.00 44.94 277 SER A O 1
ATOM 2206 N N . ARG A 1 278 ? -4.090 -4.938 49.140 1.00 44.28 278 ARG A N 1
ATOM 2207 C CA . ARG A 1 278 ? -3.529 -6.254 48.801 1.00 44.28 278 ARG A CA 1
ATOM 2208 C C . ARG A 1 278 ? -2.003 -6.130 48.631 1.00 44.28 278 ARG A C 1
ATOM 2210 O O . ARG A 1 278 ? -1.576 -5.246 47.887 1.00 44.28 278 ARG A O 1
ATOM 2217 N N . PRO A 1 279 ? -1.182 -6.982 49.270 1.00 46.53 279 PRO A N 1
ATOM 2218 C CA . PRO A 1 279 ? 0.272 -6.884 49.174 1.00 46.53 279 PRO A CA 1
ATOM 2219 C C . PRO A 1 279 ? 0.774 -7.266 47.766 1.00 46.53 279 PRO A C 1
ATOM 2221 O O . PRO A 1 279 ? 0.049 -7.923 47.006 1.00 46.53 279 PRO A O 1
ATOM 2224 N N . PRO A 1 280 ? 2.002 -6.857 47.386 1.00 49.72 280 PRO A N 1
ATOM 2225 C CA . PRO A 1 280 ? 2.634 -7.301 46.146 1.00 49.72 280 PRO A CA 1
ATOM 2226 C C . PRO A 1 280 ? 2.791 -8.826 46.144 1.00 49.72 280 PRO A C 1
ATOM 2228 O O . PRO A 1 280 ? 3.148 -9.422 47.159 1.00 49.72 280 PRO A O 1
ATOM 2231 N N . LYS A 1 281 ? 2.513 -9.454 44.996 1.00 63.78 281 LYS A N 1
ATOM 2232 C CA . LYS A 1 281 ? 2.539 -10.916 44.867 1.00 63.78 281 LYS A CA 1
ATOM 2233 C C . LYS A 1 281 ? 3.959 -11.460 44.982 1.00 63.78 281 LYS A C 1
ATOM 2235 O O . LYS A 1 281 ? 4.869 -10.917 44.351 1.00 63.78 281 LYS A O 1
ATOM 2240 N N . SER A 1 282 ? 4.144 -12.539 45.739 1.00 81.44 282 SER A N 1
ATOM 2241 C CA . SER A 1 282 ? 5.450 -13.198 45.870 1.00 81.44 282 SER A CA 1
ATOM 2242 C C . SER A 1 282 ? 5.892 -13.828 44.535 1.00 81.44 282 SER A C 1
ATOM 2244 O O . SER A 1 282 ? 5.077 -14.071 43.639 1.00 81.44 282 SER A O 1
ATOM 2246 N N . LYS A 1 283 ? 7.195 -14.107 44.367 1.00 79.62 283 LYS A N 1
ATOM 2247 C CA . LYS A 1 283 ? 7.710 -14.783 43.155 1.00 79.62 283 LYS A CA 1
ATOM 2248 C C . LYS A 1 283 ? 7.033 -16.143 42.925 1.00 79.62 283 LYS A C 1
ATOM 2250 O O . LYS A 1 283 ? 6.717 -16.472 41.785 1.00 79.62 283 LYS A O 1
ATOM 2255 N N . GLU A 1 284 ? 6.752 -16.877 43.999 1.00 81.31 284 GLU A N 1
ATOM 2256 C CA . GLU A 1 284 ? 6.054 -18.167 43.956 1.00 81.31 284 GLU A CA 1
ATOM 2257 C C . GLU A 1 284 ? 4.598 -18.021 43.507 1.00 81.31 284 GLU A C 1
ATOM 2259 O O . GLU A 1 284 ? 4.136 -18.792 42.667 1.00 81.31 284 GLU A O 1
ATOM 2264 N N . GLU A 1 285 ? 3.885 -16.991 43.973 1.00 82.31 285 GLU A N 1
ATOM 2265 C CA . GLU A 1 285 ? 2.518 -16.712 43.518 1.00 82.31 285 GLU A CA 1
ATOM 2266 C C . GLU A 1 285 ? 2.470 -16.367 42.023 1.00 82.31 285 GLU A C 1
ATOM 2268 O O . GLU A 1 285 ? 1.555 -16.782 41.310 1.00 82.31 285 GLU A O 1
ATOM 2273 N N . ILE A 1 286 ? 3.455 -15.621 41.512 1.00 81.19 286 ILE A N 1
ATOM 2274 C CA . ILE A 1 286 ? 3.549 -15.304 40.078 1.00 81.19 286 ILE A CA 1
ATOM 2275 C C . ILE A 1 286 ? 3.790 -16.577 39.260 1.00 81.19 286 ILE A C 1
ATOM 2277 O O . ILE A 1 286 ? 3.168 -16.756 38.211 1.00 81.19 286 ILE A O 1
ATOM 2281 N N . GLU A 1 287 ? 4.659 -17.471 39.727 1.00 84.94 287 GLU A N 1
ATOM 2282 C CA . GLU A 1 287 ? 4.941 -18.726 39.033 1.00 84.94 287 GLU A CA 1
ATOM 2283 C C . GLU A 1 287 ? 3.735 -19.677 39.037 1.00 84.94 287 GLU A C 1
ATOM 2285 O O . GLU A 1 287 ? 3.409 -20.267 38.004 1.00 84.94 287 GLU A O 1
ATOM 2290 N N . GLN A 1 288 ? 3.008 -19.766 40.153 1.00 86.75 288 GLN A N 1
ATOM 2291 C CA . GLN A 1 288 ? 1.758 -20.527 40.233 1.00 86.75 288 GLN A CA 1
ATOM 2292 C C . GLN A 1 288 ? 0.697 -19.985 39.267 1.00 86.75 288 GLN A C 1
ATOM 2294 O O . GLN A 1 288 ? 0.036 -20.759 38.575 1.00 86.75 288 GLN A O 1
ATOM 2299 N N . LEU A 1 289 ? 0.571 -18.660 39.146 1.00 85.19 289 LEU A N 1
ATOM 2300 C CA . LEU A 1 289 ? -0.345 -18.041 38.186 1.00 85.19 289 LEU A CA 1
ATOM 2301 C C . LEU A 1 289 ? 0.065 -18.315 36.733 1.00 85.19 289 LEU A C 1
ATOM 2303 O O . LEU A 1 289 ? -0.803 -18.535 35.888 1.00 85.19 289 LEU A O 1
ATOM 2307 N N . LYS A 1 290 ? 1.368 -18.343 36.431 1.00 87.75 290 LYS A N 1
ATOM 2308 C CA . LYS A 1 290 ? 1.863 -18.749 35.108 1.00 87.75 290 LYS A CA 1
ATOM 2309 C C . LYS A 1 290 ? 1.510 -20.211 34.809 1.00 87.75 290 LYS A C 1
ATOM 2311 O O . LYS A 1 290 ? 0.966 -20.495 33.748 1.00 87.75 290 LYS A O 1
ATOM 2316 N N . LYS A 1 291 ? 1.725 -21.136 35.749 1.00 89.31 291 LYS A N 1
ATOM 2317 C CA . LYS A 1 291 ? 1.330 -22.551 35.583 1.00 89.31 291 LYS A CA 1
ATOM 2318 C C . LYS A 1 291 ? -0.179 -22.689 35.346 1.00 89.31 291 LYS A C 1
ATOM 2320 O O . LYS A 1 291 ? -0.587 -23.295 34.361 1.00 89.31 291 LYS A O 1
ATOM 2325 N N . ALA A 1 292 ? -0.996 -22.005 36.148 1.00 86.12 292 ALA A N 1
ATOM 2326 C CA . ALA A 1 292 ? -2.449 -21.980 35.976 1.00 86.12 292 ALA A CA 1
ATOM 2327 C C . ALA A 1 292 ? -2.886 -21.429 34.604 1.00 86.12 292 ALA A C 1
ATOM 2329 O O . ALA A 1 292 ? -3.849 -21.918 34.015 1.00 86.12 292 ALA A O 1
ATOM 2330 N N . ALA A 1 293 ? -2.183 -20.429 34.063 1.00 85.12 293 ALA A N 1
ATOM 2331 C CA . ALA A 1 293 ? -2.468 -19.904 32.729 1.00 85.12 293 ALA A CA 1
ATOM 2332 C C . ALA A 1 293 ? -2.055 -20.874 31.608 1.00 85.12 293 ALA A C 1
ATOM 2334 O O . ALA A 1 293 ? -2.800 -21.041 30.640 1.00 85.12 293 ALA A O 1
ATOM 2335 N N . LEU A 1 294 ? -0.926 -21.579 31.752 1.00 88.44 294 LEU A N 1
ATOM 2336 C CA . LEU A 1 294 ? -0.554 -22.665 30.838 1.00 88.44 294 LEU A CA 1
ATOM 2337 C C . LEU A 1 294 ? -1.584 -23.794 30.843 1.00 88.44 294 LEU A C 1
ATOM 2339 O O . LEU A 1 294 ? -1.828 -24.384 29.797 1.00 88.44 294 LEU A O 1
ATOM 2343 N N . ASP A 1 295 ? -2.242 -24.043 31.969 1.00 87.94 295 ASP A N 1
ATOM 2344 C CA . ASP A 1 295 ? -3.314 -25.035 32.066 1.00 87.94 295 ASP A CA 1
ATOM 2345 C C . ASP A 1 295 ? -4.676 -24.534 31.575 1.00 87.94 295 ASP A C 1
ATOM 2347 O O . ASP A 1 295 ? -5.628 -25.309 31.509 1.00 87.94 295 ASP A O 1
ATOM 2351 N N . GLY A 1 296 ? -4.775 -23.259 31.183 1.00 81.31 296 GLY A N 1
ATOM 2352 C CA . GLY A 1 296 ? -6.033 -22.637 30.770 1.00 81.31 296 GLY A CA 1
ATOM 2353 C C . GLY A 1 296 ? -6.993 -22.367 31.933 1.00 81.31 296 GLY A C 1
ATOM 2354 O O . GLY A 1 296 ? -8.131 -21.973 31.702 1.00 81.31 296 GLY A O 1
ATOM 2355 N N . ALA A 1 297 ? -6.547 -22.540 33.182 1.00 80.06 297 ALA A N 1
ATOM 2356 C CA . ALA A 1 297 ? -7.355 -22.283 34.372 1.00 80.06 297 ALA A CA 1
ATOM 2357 C C . ALA A 1 297 ? -7.589 -20.781 34.601 1.00 80.06 297 ALA A C 1
ATOM 2359 O O . ALA A 1 297 ? -8.583 -20.390 35.210 1.00 80.06 297 ALA A O 1
ATOM 2360 N N . ILE A 1 298 ? -6.685 -19.924 34.107 1.00 76.00 298 ILE A N 1
ATOM 2361 C CA . ILE A 1 298 ? -6.846 -18.468 34.135 1.00 76.00 298 ILE A CA 1
ATOM 2362 C C . ILE A 1 298 ? -6.410 -17.834 32.813 1.00 76.00 298 ILE A C 1
ATOM 2364 O O . ILE A 1 298 ? -5.386 -18.187 32.240 1.00 76.00 298 ILE A O 1
ATOM 2368 N N . ASN A 1 299 ? -7.115 -16.787 32.388 1.00 71.38 299 ASN A N 1
ATOM 2369 C CA . ASN A 1 299 ? -6.812 -16.073 31.142 1.00 71.38 299 ASN A CA 1
ATOM 2370 C C . ASN A 1 299 ? -5.984 -14.801 31.373 1.00 71.38 299 ASN A C 1
ATOM 2372 O O . ASN A 1 299 ? -6.087 -13.842 30.616 1.00 71.38 299 ASN A O 1
ATOM 2376 N N . ARG A 1 300 ? -5.196 -14.725 32.452 1.00 75.62 300 ARG A N 1
ATOM 2377 C CA . ARG A 1 300 ? -4.495 -13.484 32.836 1.00 75.62 300 ARG A CA 1
ATOM 2378 C C . ARG A 1 300 ? -3.243 -13.199 31.995 1.00 75.62 300 ARG A C 1
ATOM 2380 O O . ARG A 1 300 ? -2.883 -12.031 31.875 1.00 75.62 300 ARG A O 1
ATOM 2387 N N . TYR A 1 301 ? -2.644 -14.225 31.398 1.00 79.00 301 TYR A N 1
ATOM 2388 C CA . TYR A 1 301 ? -1.434 -14.144 30.574 1.00 79.00 301 TYR A CA 1
ATOM 2389 C C . TYR A 1 301 ? -1.749 -14.449 29.110 1.00 79.00 301 TYR A C 1
ATOM 2391 O O . TYR A 1 301 ? -2.750 -15.103 28.816 1.00 79.00 301 TYR A O 1
ATOM 2399 N N . ILE A 1 302 ? -0.899 -13.967 28.202 1.00 80.38 302 ILE A N 1
ATOM 2400 C CA . ILE A 1 302 ? -0.930 -14.391 26.802 1.00 80.38 302 ILE A CA 1
ATOM 2401 C C . ILE A 1 302 ? -0.232 -15.746 26.729 1.00 80.38 302 ILE A C 1
ATOM 2403 O O . ILE A 1 302 ? 0.908 -15.889 27.172 1.00 80.38 302 ILE A O 1
ATOM 2407 N N . VAL A 1 303 ? -0.931 -16.735 26.182 1.00 88.44 303 VAL A N 1
ATOM 2408 C CA . VAL A 1 303 ? -0.413 -18.085 25.990 1.00 88.44 303 VAL A CA 1
ATOM 2409 C C . VAL A 1 303 ? -0.112 -18.274 24.512 1.00 88.44 303 VAL A C 1
ATOM 2411 O O . VAL A 1 303 ? -0.978 -18.125 23.656 1.00 88.44 303 VAL A O 1
ATOM 2414 N N . ILE A 1 304 ? 1.126 -18.609 24.196 1.00 91.31 304 ILE A N 1
ATOM 2415 C CA . ILE A 1 304 ? 1.548 -18.915 22.843 1.00 91.31 304 ILE A CA 1
ATOM 2416 C C . ILE A 1 304 ? 1.537 -20.418 22.622 1.00 91.31 304 ILE A C 1
ATOM 2418 O O . ILE A 1 304 ? 2.123 -21.184 23.385 1.00 91.31 304 ILE A O 1
ATOM 2422 N N . LEU A 1 305 ? 0.872 -20.821 21.556 1.00 92.62 305 LEU A N 1
ATOM 2423 C CA . LEU A 1 305 ? 0.677 -22.183 21.122 1.00 92.62 305 LEU A CA 1
ATOM 2424 C C . LEU A 1 305 ? 1.664 -22.508 20.010 1.00 92.62 305 LEU A C 1
ATOM 2426 O O . LEU A 1 305 ? 1.808 -21.751 19.047 1.00 92.62 305 LEU A O 1
ATOM 2430 N N . GLY A 1 306 ? 2.320 -23.658 20.103 1.00 89.94 306 GLY A N 1
ATOM 2431 C CA . GLY A 1 306 ? 3.159 -24.112 19.003 1.00 89.94 306 GLY A CA 1
ATOM 2432 C C . GLY A 1 306 ? 2.361 -24.592 17.784 1.00 89.94 306 GLY A C 1
ATOM 2433 O O . GLY A 1 306 ? 2.876 -24.566 16.676 1.00 89.94 306 GLY A O 1
ATOM 2434 N N . SER A 1 307 ? 1.098 -24.994 17.933 1.00 89.94 307 SER A N 1
ATOM 2435 C CA . SER A 1 307 ? 0.152 -25.180 16.817 1.00 89.94 307 SER A CA 1
ATOM 2436 C C . SER A 1 307 ? -1.288 -25.111 17.327 1.00 89.94 307 SER A C 1
ATOM 2438 O O . SER A 1 307 ? -1.491 -25.092 18.544 1.00 89.94 307 SER A O 1
ATOM 2440 N N . ASP A 1 308 ? -2.286 -25.165 16.438 1.00 87.94 308 ASP A N 1
ATOM 2441 C CA . ASP A 1 308 ? -3.698 -25.247 16.840 1.00 87.94 308 ASP A CA 1
ATOM 2442 C C . ASP A 1 308 ? -3.964 -26.403 17.822 1.00 87.94 308 ASP A C 1
ATOM 2444 O O . ASP A 1 308 ? -4.747 -26.285 18.764 1.00 87.94 308 ASP A O 1
ATOM 2448 N N . LYS A 1 309 ? -3.214 -27.506 17.676 1.00 89.19 309 LYS A N 1
ATOM 2449 C CA . LYS A 1 309 ? -3.311 -28.707 18.523 1.00 89.19 309 LYS A CA 1
ATOM 2450 C C . LYS A 1 309 ? -2.897 -28.483 19.980 1.00 89.19 309 LYS A C 1
ATOM 2452 O O . LYS A 1 309 ? -3.140 -29.352 20.811 1.00 89.19 309 LYS A O 1
ATOM 2457 N N . ALA A 1 310 ? -2.237 -27.368 20.293 1.00 90.81 310 ALA A N 1
ATOM 2458 C CA . ALA A 1 310 ? -1.875 -27.010 21.662 1.00 90.81 310 ALA A CA 1
ATOM 2459 C C . ALA A 1 310 ? -2.992 -26.240 22.397 1.00 90.81 310 ALA A C 1
ATOM 2461 O O . ALA A 1 310 ? -2.819 -25.881 23.569 1.00 90.81 310 ALA A O 1
ATOM 2462 N N . SER A 1 311 ? -4.126 -25.953 21.746 1.00 87.88 311 SER A N 1
ATOM 2463 C CA . SER A 1 311 ? -5.273 -25.358 22.436 1.00 87.88 311 SER A CA 1
ATOM 2464 C C . SER A 1 311 ? -5.915 -26.351 23.408 1.00 87.88 311 SER A C 1
ATOM 2466 O O . SER A 1 311 ? -5.948 -27.557 23.166 1.00 87.88 311 SER A O 1
ATOM 2468 N N . LYS A 1 312 ? -6.428 -25.833 24.529 1.00 79.62 312 LYS A N 1
ATOM 2469 C CA . LYS A 1 312 ? -7.199 -26.598 25.524 1.00 79.62 312 LYS A CA 1
ATOM 2470 C C . LYS A 1 312 ? -8.706 -26.614 25.216 1.00 79.62 312 LYS A C 1
ATOM 2472 O O . LYS A 1 312 ? -9.454 -27.255 25.946 1.00 79.62 312 LYS A O 1
ATOM 2477 N N . GLY A 1 313 ? -9.148 -25.927 24.160 1.00 73.00 313 GLY A N 1
ATOM 2478 C CA . GLY A 1 313 ? -10.543 -25.871 23.720 1.00 73.00 313 GLY A CA 1
ATOM 2479 C C . GLY A 1 313 ? -10.682 -26.077 22.213 1.00 73.00 313 GLY A C 1
ATOM 2480 O O . GLY A 1 313 ? -9.698 -26.085 21.481 1.00 73.00 313 GLY A O 1
ATOM 2481 N N . SER A 1 314 ? -11.920 -26.232 21.739 1.00 55.09 314 SER A N 1
ATOM 2482 C CA . SER A 1 314 ? -12.231 -26.421 20.315 1.00 55.09 314 SER A CA 1
ATOM 2483 C C . SER A 1 314 ? -12.051 -25.159 19.460 1.00 55.09 314 SER A C 1
ATOM 2485 O O . SER A 1 314 ? -12.184 -25.245 18.247 1.00 55.09 314 SER A O 1
ATOM 2487 N N . ASN A 1 315 ? -11.748 -24.010 20.077 1.00 60.44 315 ASN A N 1
ATOM 2488 C CA . ASN A 1 315 ? -11.427 -22.739 19.431 1.00 60.44 315 ASN A CA 1
ATOM 2489 C C . ASN A 1 315 ? -10.394 -21.984 20.280 1.00 60.44 315 ASN A C 1
ATOM 2491 O O . ASN A 1 315 ? -10.533 -21.918 21.504 1.00 60.44 315 ASN A O 1
ATOM 2495 N N . HIS A 1 316 ? -9.403 -21.366 19.634 1.00 63.53 316 HIS A N 1
ATOM 2496 C CA . HIS A 1 316 ? -8.458 -20.468 20.295 1.00 63.53 316 HIS A CA 1
ATOM 2497 C C . HIS A 1 316 ? -9.192 -19.335 21.012 1.00 63.53 316 HIS A C 1
ATOM 2499 O O . HIS A 1 316 ? -9.964 -18.588 20.409 1.00 63.53 316 HIS A O 1
ATOM 2505 N N . VAL A 1 317 ? -8.939 -19.179 22.311 1.00 67.38 317 VAL A N 1
ATOM 2506 C CA . VAL A 1 317 ? -9.352 -17.971 23.039 1.00 67.38 317 VAL A CA 1
ATOM 2507 C C . VAL A 1 317 ? -8.517 -16.780 22.569 1.00 67.38 317 VAL A C 1
ATOM 2509 O O . VAL A 1 317 ? -7.375 -16.938 22.160 1.00 67.38 317 VAL A O 1
ATOM 2512 N N . SER A 1 318 ? -9.038 -15.556 22.695 1.00 64.94 318 SER A N 1
ATOM 2513 C CA . SER A 1 318 ? -8.364 -14.324 22.235 1.00 64.94 318 SER A CA 1
ATOM 2514 C C . SER A 1 318 ? -6.971 -14.065 22.841 1.00 64.94 318 SER A C 1
ATOM 2516 O O . SER A 1 318 ? -6.224 -13.226 22.337 1.00 64.94 318 SER A O 1
ATOM 2518 N N . ARG A 1 319 ? -6.618 -14.764 23.928 1.00 74.56 319 ARG A N 1
ATOM 2519 C CA . ARG A 1 319 ? -5.300 -14.718 24.584 1.00 74.56 319 ARG A CA 1
ATOM 2520 C C . ARG A 1 319 ? -4.415 -15.932 24.287 1.00 74.56 319 ARG A C 1
ATOM 2522 O O . ARG A 1 319 ? -3.294 -15.974 24.783 1.00 74.56 319 ARG A O 1
ATOM 2529 N N . GLU A 1 320 ? -4.889 -16.875 23.477 1.00 84.19 320 GLU A N 1
ATOM 2530 C CA . GLU A 1 320 ? -4.088 -17.931 22.864 1.00 84.19 320 GLU A CA 1
ATOM 2531 C C . GLU A 1 320 ? -3.678 -17.508 21.449 1.00 84.19 320 GLU A C 1
ATOM 2533 O O . GLU A 1 320 ? -4.531 -17.171 20.631 1.00 84.19 320 GLU A O 1
ATOM 2538 N N . ARG A 1 321 ? -2.379 -17.510 21.140 1.00 83.88 321 ARG A N 1
ATOM 2539 C CA . ARG A 1 321 ? -1.872 -17.184 19.795 1.00 83.88 321 ARG A CA 1
ATOM 2540 C C . ARG A 1 321 ? -1.008 -18.311 19.269 1.00 83.88 321 ARG A C 1
ATOM 2542 O O . ARG A 1 321 ? -0.193 -18.831 20.016 1.00 83.88 321 ARG A O 1
ATOM 2549 N N . ILE A 1 322 ? -1.139 -18.665 17.998 1.00 85.88 322 ILE A N 1
ATOM 2550 C CA . ILE A 1 322 ? -0.297 -19.692 17.378 1.00 85.88 322 ILE A CA 1
ATOM 2551 C C . ILE A 1 322 ? 0.951 -19.030 16.809 1.00 85.88 322 ILE A C 1
ATOM 2553 O O . ILE A 1 322 ? 0.849 -18.029 16.107 1.00 85.88 322 ILE A O 1
ATOM 2557 N N . MET A 1 323 ? 2.120 -19.588 17.109 1.00 79.56 323 MET A N 1
ATOM 2558 C CA . MET A 1 323 ? 3.406 -19.028 16.677 1.00 79.56 323 MET A CA 1
ATOM 2559 C C . MET A 1 323 ? 4.330 -20.063 16.026 1.00 79.56 323 MET A C 1
ATOM 2561 O O . MET A 1 323 ? 5.414 -19.714 15.570 1.00 79.56 323 MET A O 1
ATOM 2565 N N . GLY A 1 324 ? 3.924 -21.336 15.959 1.00 84.38 324 GLY A N 1
ATOM 2566 C CA . GLY A 1 324 ? 4.812 -22.385 15.464 1.00 84.38 324 GLY A CA 1
ATOM 2567 C C . GLY A 1 324 ? 5.965 -22.671 16.433 1.00 84.38 324 GLY A C 1
ATOM 2568 O O . GLY A 1 324 ? 5.869 -22.455 17.647 1.00 84.38 324 GLY A O 1
ATOM 2569 N N . GLY A 1 325 ? 7.075 -23.170 15.893 1.00 84.88 325 GLY A N 1
ATOM 2570 C CA . GLY A 1 325 ? 8.326 -23.290 16.639 1.00 84.88 325 GLY A CA 1
ATOM 2571 C C . GLY A 1 325 ? 8.979 -21.920 16.809 1.00 84.88 325 GLY A C 1
ATOM 2572 O O . GLY A 1 325 ? 9.115 -21.181 15.838 1.00 84.88 325 GLY A O 1
ATOM 2573 N N . PHE A 1 326 ? 9.397 -21.582 18.029 1.00 81.12 326 PHE A N 1
ATOM 2574 C CA . PHE A 1 326 ? 9.951 -20.268 18.347 1.00 81.12 326 PHE A CA 1
ATOM 2575 C C . PHE A 1 326 ? 11.095 -20.362 19.358 1.00 81.12 326 PHE A C 1
ATOM 2577 O O . PHE A 1 326 ? 10.965 -21.008 20.398 1.00 81.12 326 PHE A O 1
ATOM 2584 N N . ASN A 1 327 ? 12.202 -19.676 19.052 1.00 85.69 327 ASN A N 1
ATOM 2585 C CA . ASN A 1 327 ? 13.472 -19.756 19.787 1.00 85.69 327 ASN A CA 1
ATOM 2586 C C . ASN A 1 327 ? 13.928 -18.409 20.384 1.00 85.69 327 ASN A C 1
ATOM 2588 O O . ASN A 1 327 ? 15.097 -18.256 20.727 1.00 85.69 327 ASN A O 1
ATOM 2592 N N . ASN A 1 328 ? 13.029 -17.424 20.481 1.00 82.81 328 ASN A N 1
ATOM 2593 C CA . ASN A 1 328 ? 13.334 -16.088 21.005 1.00 82.81 328 ASN A CA 1
ATOM 2594 C C . ASN A 1 328 ? 12.577 -15.785 22.314 1.00 82.81 328 ASN A C 1
ATOM 2596 O O . ASN A 1 328 ? 12.147 -14.658 22.553 1.00 82.81 328 ASN A O 1
ATOM 2600 N N . PHE A 1 329 ? 12.342 -16.811 23.138 1.00 86.56 329 PHE A N 1
ATOM 2601 C CA . PHE A 1 329 ? 11.840 -16.622 24.500 1.00 86.56 329 PHE A CA 1
ATOM 2602 C C . PHE A 1 329 ? 12.976 -16.200 25.446 1.00 86.56 329 PHE A C 1
ATOM 2604 O O . PHE A 1 329 ? 14.158 -16.342 25.130 1.00 86.56 329 PHE A O 1
ATOM 2611 N N . SER A 1 330 ? 12.628 -15.683 26.624 1.00 87.06 330 SER A N 1
ATOM 2612 C CA . SER A 1 330 ? 13.609 -15.406 27.681 1.00 87.06 330 SER A CA 1
ATOM 2613 C C . SER A 1 330 ? 13.956 -16.688 28.448 1.00 87.06 330 SER A C 1
ATOM 2615 O O . SER A 1 330 ? 13.151 -17.611 28.481 1.00 87.06 330 SER A O 1
ATOM 2617 N N . GLU A 1 331 ? 15.088 -16.736 29.159 1.00 88.69 331 GLU A N 1
ATOM 2618 C CA . GLU A 1 331 ? 15.413 -17.884 30.041 1.00 88.69 331 GLU A CA 1
ATOM 2619 C C . GLU A 1 331 ? 14.356 -18.125 31.139 1.00 88.69 331 GLU A C 1
ATOM 2621 O O . GLU A 1 331 ? 14.231 -19.227 31.664 1.00 88.69 331 GLU A O 1
ATOM 2626 N N . ASN A 1 332 ? 13.558 -17.100 31.460 1.00 84.75 332 ASN A N 1
ATOM 2627 C CA . ASN A 1 332 ? 12.500 -17.145 32.472 1.00 84.75 332 ASN A CA 1
ATOM 2628 C C . ASN A 1 332 ? 11.098 -17.387 31.881 1.00 84.75 332 ASN A C 1
ATOM 2630 O O . ASN A 1 332 ? 10.093 -17.299 32.601 1.00 84.75 332 ASN A O 1
ATOM 2634 N N . SER A 1 333 ? 10.999 -17.615 30.570 1.00 89.00 333 SER A N 1
ATOM 2635 C CA . SER A 1 333 ? 9.740 -17.973 29.919 1.00 89.00 333 SER A CA 1
ATOM 2636 C C . SER A 1 333 ? 9.371 -19.399 30.294 1.00 89.00 333 SER A C 1
ATOM 2638 O O . SER A 1 333 ? 10.240 -20.259 30.352 1.00 89.00 333 SER A O 1
ATOM 2640 N N . LEU A 1 334 ? 8.090 -19.631 30.584 1.00 95.06 334 LEU A N 1
ATOM 2641 C CA . LEU A 1 334 ? 7.593 -20.917 31.069 1.00 95.06 334 LEU A CA 1
ATOM 2642 C C . LEU A 1 334 ? 6.808 -21.621 29.963 1.00 95.06 334 LEU A C 1
ATOM 2644 O O . LEU A 1 334 ? 5.938 -21.010 29.335 1.00 95.06 334 LEU A O 1
ATOM 2648 N N . HIS A 1 335 ? 7.078 -22.907 29.779 1.00 95.44 335 HIS A N 1
ATOM 2649 C CA . HIS A 1 335 ? 6.493 -23.752 28.746 1.00 95.44 335 HIS A CA 1
ATOM 2650 C C . HIS A 1 335 ? 5.873 -25.009 29.352 1.00 95.44 335 HIS A C 1
ATOM 2652 O O . HIS A 1 335 ? 6.364 -25.522 30.354 1.00 95.44 335 HIS A O 1
ATOM 2658 N N . LYS A 1 336 ? 4.825 -25.538 28.717 1.00 96.50 336 LYS A N 1
ATOM 2659 C CA . LYS A 1 336 ? 4.224 -26.841 29.026 1.00 96.50 336 LYS A CA 1
ATOM 2660 C C . LYS A 1 336 ? 3.900 -27.591 27.740 1.00 96.50 336 LYS A C 1
ATOM 2662 O O . LYS A 1 336 ? 3.290 -27.026 26.837 1.00 96.50 336 LYS A O 1
ATOM 2667 N N . CYS A 1 337 ? 4.259 -28.867 27.657 1.00 96.38 337 CYS A N 1
ATOM 2668 C CA . CYS A 1 337 ? 3.834 -29.748 26.571 1.00 96.38 337 CYS A CA 1
ATOM 2669 C C . CYS A 1 337 ? 2.497 -30.399 26.925 1.00 96.38 337 CYS A C 1
ATOM 2671 O O . CYS A 1 337 ? 2.389 -31.029 27.967 1.00 96.38 337 CYS A O 1
ATOM 2673 N N . LEU A 1 338 ? 1.486 -30.311 26.065 1.00 94.12 338 LEU A N 1
ATOM 2674 C CA . LEU A 1 338 ? 0.217 -31.010 26.286 1.00 94.12 338 LEU A CA 1
ATOM 2675 C C . LEU A 1 338 ? 0.285 -32.511 25.999 1.00 94.12 338 LEU A C 1
ATOM 2677 O O . LEU A 1 338 ? -0.597 -33.240 26.430 1.00 94.12 338 LEU A O 1
ATOM 2681 N N . SER A 1 339 ? 1.307 -32.968 25.272 1.00 94.44 339 SER A N 1
ATOM 2682 C CA . SER A 1 339 ? 1.442 -34.385 24.928 1.00 94.44 339 SER A CA 1
ATOM 2683 C C . SER A 1 339 ? 2.081 -35.209 26.046 1.00 94.44 339 SER A C 1
ATOM 2685 O O . SER A 1 339 ? 1.701 -36.358 26.222 1.00 94.44 339 SER A O 1
ATOM 2687 N N . CYS A 1 340 ? 3.060 -34.655 26.769 1.00 95.88 340 CYS A N 1
ATOM 2688 C CA . CYS A 1 340 ? 3.775 -35.360 27.844 1.00 95.88 340 CYS A CA 1
ATOM 2689 C C . CYS A 1 340 ? 3.721 -34.639 29.198 1.00 95.88 340 CYS A C 1
ATOM 2691 O O . CYS A 1 340 ? 4.378 -35.057 30.142 1.00 95.88 340 CYS A O 1
ATOM 2693 N N . GLU A 1 341 ? 3.001 -33.519 29.277 1.00 93.94 341 GLU A N 1
ATOM 2694 C CA . GLU A 1 341 ? 2.834 -32.673 30.469 1.00 93.94 341 GLU A CA 1
ATOM 2695 C C . GLU A 1 341 ? 4.107 -32.052 31.051 1.00 93.94 341 GLU A C 1
ATOM 2697 O O . GLU A 1 341 ? 4.032 -31.300 32.023 1.00 93.94 341 GLU A O 1
ATOM 2702 N N . PHE A 1 342 ? 5.261 -32.276 30.422 1.00 95.12 342 PHE A N 1
ATOM 2703 C CA . PHE A 1 342 ? 6.524 -31.702 30.856 1.00 95.12 342 PHE A CA 1
ATOM 2704 C C . PHE A 1 342 ? 6.474 -30.172 30.846 1.00 95.12 342 PHE A C 1
ATOM 2706 O O . PHE A 1 342 ? 6.045 -29.562 29.861 1.00 95.12 342 PHE A O 1
ATOM 2713 N N . VAL A 1 343 ? 6.938 -29.571 31.943 1.00 94.81 343 VAL A N 1
ATOM 2714 C CA . VAL A 1 343 ? 7.036 -28.122 32.142 1.00 94.81 343 VAL A CA 1
ATOM 2715 C C . VAL A 1 343 ? 8.507 -27.747 32.228 1.00 94.81 343 VAL A C 1
ATOM 2717 O O . VAL A 1 343 ? 9.262 -28.384 32.958 1.00 94.81 343 VAL A O 1
ATOM 2720 N N . TRP A 1 344 ? 8.916 -26.712 31.502 1.00 95.06 344 TRP A N 1
ATOM 2721 C CA . TRP A 1 344 ? 10.295 -26.227 31.522 1.00 95.06 344 TRP A CA 1
ATOM 2722 C C . TRP A 1 344 ? 10.351 -24.715 31.338 1.00 95.06 344 TRP A C 1
ATOM 2724 O O . TRP A 1 344 ? 9.403 -24.106 30.836 1.00 95.06 344 TRP A O 1
ATOM 2734 N N . SER A 1 345 ? 11.483 -24.129 31.719 1.00 93.81 345 SER A N 1
ATOM 2735 C CA . SER A 1 345 ? 11.816 -22.745 31.393 1.00 93.81 345 SER A CA 1
ATOM 2736 C C . SER A 1 345 ? 12.934 -22.701 30.359 1.00 93.81 345 SER A C 1
ATOM 2738 O O . SER A 1 345 ? 13.791 -23.586 30.351 1.00 93.81 345 SER A O 1
ATOM 2740 N N . GLY A 1 346 ? 12.931 -21.704 29.476 1.00 91.31 346 GLY A N 1
ATOM 2741 C CA . GLY A 1 346 ? 14.033 -21.503 28.536 1.00 91.31 346 GLY A CA 1
ATOM 2742 C C . GLY A 1 346 ? 13.656 -20.720 27.284 1.00 91.31 346 GLY A C 1
ATOM 2743 O O . GLY A 1 346 ? 12.550 -20.217 27.133 1.00 91.31 346 GLY A O 1
ATOM 2744 N N . LYS A 1 347 ? 14.601 -20.631 26.345 1.00 93.25 347 LYS A N 1
ATOM 2745 C CA . LYS A 1 347 ? 14.448 -19.811 25.131 1.00 93.25 347 LYS A CA 1
ATOM 2746 C C . LYS A 1 347 ? 13.620 -20.444 24.007 1.00 93.25 347 LYS A C 1
ATOM 2748 O O . LYS A 1 347 ? 13.332 -19.769 23.020 1.00 93.25 347 LYS A O 1
ATOM 2753 N N . THR A 1 348 ? 13.243 -21.718 24.125 1.00 93.62 348 THR A N 1
ATOM 2754 C CA . THR A 1 348 ? 12.533 -22.468 23.076 1.00 93.62 348 THR A CA 1
ATOM 2755 C C . THR A 1 348 ? 11.279 -23.158 23.602 1.00 93.62 348 THR A C 1
ATOM 2757 O O . THR A 1 348 ? 11.286 -23.763 24.676 1.00 93.62 348 THR A O 1
ATOM 2760 N N . ASN A 1 349 ? 10.212 -23.121 22.798 1.00 95.12 349 ASN A N 1
ATOM 2761 C CA . ASN A 1 349 ? 8.983 -23.873 23.052 1.00 95.12 349 ASN A CA 1
ATOM 2762 C C . ASN A 1 349 ? 9.003 -25.304 22.488 1.00 95.12 349 ASN A C 1
ATOM 2764 O O . ASN A 1 349 ? 7.969 -25.976 22.521 1.00 95.12 349 ASN A O 1
ATOM 2768 N N . SER A 1 350 ? 10.131 -25.789 21.964 1.00 95.94 350 SER A N 1
ATOM 2769 C CA . SER A 1 350 ? 10.246 -27.187 21.551 1.00 95.94 350 SER A CA 1
ATOM 2770 C C . SER A 1 350 ? 10.391 -28.090 22.776 1.00 95.94 350 SER A C 1
ATOM 2772 O O . SER A 1 350 ? 11.334 -27.951 23.555 1.00 95.94 350 SER A O 1
ATOM 2774 N N . CYS A 1 351 ? 9.453 -29.022 22.961 1.00 96.00 351 CYS A N 1
ATOM 2775 C CA . CYS A 1 351 ? 9.521 -29.972 24.064 1.00 96.00 351 CYS A CA 1
ATOM 2776 C C . CYS A 1 351 ? 10.655 -30.970 23.818 1.00 96.00 351 CYS A C 1
ATOM 2778 O O . CYS A 1 351 ? 10.623 -31.703 22.831 1.00 96.00 351 CYS A O 1
ATOM 2780 N N . GLN A 1 352 ? 11.611 -31.051 24.743 1.00 92.94 352 GLN A N 1
ATOM 2781 C CA . GLN A 1 352 ? 12.751 -31.967 24.628 1.00 92.94 352 GLN A CA 1
ATOM 2782 C C . GLN A 1 352 ? 12.340 -33.446 24.656 1.00 92.94 352 GLN A C 1
ATOM 2784 O O . GLN A 1 352 ? 12.969 -34.262 23.995 1.00 92.94 352 GLN A O 1
ATOM 2789 N N . GLN A 1 353 ? 11.262 -33.792 25.366 1.00 94.50 353 GLN A N 1
ATOM 2790 C CA . GLN A 1 353 ? 10.787 -35.178 25.458 1.00 94.50 353 GLN A CA 1
ATOM 2791 C C . GLN A 1 353 ? 10.023 -35.626 24.206 1.00 94.50 353 GLN A C 1
ATOM 2793 O O . GLN A 1 353 ? 10.156 -36.762 23.770 1.00 94.50 353 GLN A O 1
ATOM 2798 N N . CYS A 1 354 ? 9.222 -34.734 23.619 1.00 94.31 354 CYS A N 1
ATOM 2799 C CA . CYS A 1 354 ? 8.418 -35.039 22.430 1.00 94.31 354 CYS A CA 1
ATOM 2800 C C . CYS A 1 354 ? 9.109 -34.651 21.114 1.00 94.31 354 CYS A C 1
ATOM 2802 O O . CYS A 1 354 ? 8.523 -34.846 20.050 1.00 94.31 354 CYS A O 1
ATOM 2804 N N . ALA A 1 355 ? 10.286 -34.017 21.186 1.00 94.75 355 ALA A N 1
ATOM 2805 C CA . ALA A 1 355 ? 10.997 -33.395 20.066 1.00 94.75 355 ALA A CA 1
ATOM 2806 C C . ALA A 1 355 ? 10.081 -32.542 19.162 1.00 94.75 355 ALA A C 1
ATOM 2808 O O . ALA A 1 355 ? 10.191 -32.544 17.936 1.00 94.75 355 ALA A O 1
ATOM 2809 N N . SER A 1 356 ? 9.116 -31.844 19.765 1.00 93.38 356 SER A N 1
ATOM 2810 C CA . SER A 1 356 ? 8.046 -31.169 19.035 1.00 93.38 356 SER A CA 1
ATOM 2811 C C . SER A 1 356 ? 7.561 -29.935 19.776 1.00 93.38 356 SER A C 1
ATOM 2813 O O . SER A 1 356 ? 7.370 -29.947 20.993 1.00 93.38 356 SER A O 1
ATOM 2815 N N . TYR A 1 357 ? 7.298 -28.877 19.014 1.00 93.69 357 TYR A N 1
ATOM 2816 C CA . TYR A 1 357 ? 6.620 -27.677 19.495 1.00 93.69 357 TYR A CA 1
ATOM 2817 C C . TYR A 1 357 ? 5.096 -27.770 19.324 1.00 93.69 357 TYR A C 1
ATOM 2819 O O . TYR A 1 357 ? 4.367 -27.002 19.932 1.00 93.69 357 TYR A O 1
ATOM 2827 N N . LYS A 1 358 ? 4.562 -28.700 18.517 1.00 95.75 358 LYS A N 1
ATOM 2828 C CA . LYS A 1 358 ? 3.146 -28.662 18.085 1.00 95.75 358 LYS A CA 1
ATOM 2829 C C . LYS A 1 358 ? 2.138 -28.677 19.240 1.00 95.75 358 LYS A C 1
ATOM 2831 O O . LYS A 1 358 ? 1.046 -28.141 19.091 1.00 95.75 358 LYS A O 1
ATOM 2836 N N . TYR A 1 359 ? 2.505 -29.266 20.372 1.00 94.81 359 TYR A N 1
ATOM 2837 C CA . TYR A 1 359 ? 1.657 -29.393 21.559 1.00 94.81 359 TYR A CA 1
ATOM 2838 C C . TYR A 1 359 ? 2.096 -28.477 22.704 1.00 94.81 359 TYR A C 1
ATOM 2840 O O . TYR A 1 359 ? 1.618 -28.640 23.823 1.00 94.81 359 TYR A O 1
ATOM 2848 N N . SER A 1 360 ? 3.029 -27.552 22.472 1.00 95.81 360 SER A N 1
ATOM 2849 C CA . SER A 1 360 ? 3.541 -26.694 23.532 1.00 95.81 360 SER A CA 1
ATOM 2850 C C . SER A 1 360 ? 2.702 -25.434 23.713 1.00 95.81 360 SER A C 1
ATOM 2852 O O . SER A 1 360 ? 2.242 -24.806 22.757 1.00 95.81 360 SER A O 1
ATOM 2854 N N . ARG A 1 361 ? 2.520 -25.068 24.979 1.00 95.06 361 ARG A N 1
ATOM 2855 C CA . ARG A 1 361 ? 1.938 -23.815 25.453 1.00 95.06 361 ARG A CA 1
ATOM 2856 C C . ARG A 1 361 ? 3.039 -23.046 26.166 1.00 95.06 361 ARG A C 1
ATOM 2858 O O . ARG A 1 361 ? 3.783 -23.642 26.937 1.00 95.06 361 ARG A O 1
ATOM 2865 N N . SER A 1 362 ? 3.160 -21.754 25.904 1.00 94.88 362 SER A N 1
ATOM 2866 C CA . SER A 1 362 ? 4.246 -20.907 26.413 1.00 94.88 362 SER A CA 1
ATOM 2867 C C . SER A 1 362 ? 3.692 -19.592 26.934 1.00 94.88 362 SER A C 1
ATOM 2869 O O . SER A 1 362 ? 2.778 -19.052 26.324 1.00 94.88 362 SER A O 1
ATOM 2871 N N . ILE A 1 363 ? 4.234 -19.050 28.019 1.00 86.50 363 ILE A N 1
ATOM 2872 C CA . ILE A 1 363 ? 3.867 -17.708 28.492 1.00 86.50 363 ILE A CA 1
ATOM 2873 C C . ILE A 1 363 ? 4.951 -16.712 28.108 1.00 86.50 363 ILE A C 1
ATOM 2875 O O . ILE A 1 363 ? 6.135 -16.950 28.368 1.00 86.50 363 ILE A O 1
ATOM 2879 N N . ILE A 1 364 ? 4.508 -15.598 27.521 1.00 68.44 364 ILE A N 1
ATOM 2880 C CA . ILE A 1 364 ? 5.303 -14.376 27.369 1.00 68.44 364 ILE A CA 1
ATOM 2881 C C . ILE A 1 364 ? 5.100 -13.506 28.608 1.00 68.44 364 ILE A C 1
ATOM 2883 O O . ILE A 1 364 ? 3.926 -13.283 28.993 1.00 68.44 364 ILE A O 1
#

Radius of gyration: 31.55 Å; chains: 1; bounding box: 49×62×112 Å

Secondary structure (DSSP, 8-state):
----GGG-B-EEEETTT--EEEGGGS-SBGGG-EE-TTT-PBEEEE--SSS--EEEE-HHHHHH--SS-PPP---HHHHHHHHHHHHHHTT--EEEPPEEEEEEEEEPPSSTT--EEEEEEEEEE--EEE--SEEEES-EETTEE-SEEEEETTEEEEEEEEBTTBPPPP----TT-SEEEEEEEHHHHHHHHTTSPTT-HHHHHHHHHHH--TTEEEEE-TTHHHHHHHHHHHHHHHHHHHHHHHHHHHHHHHHTTS-----------------PPPPPPPHHHHHHHHHHHHTTS--SS-EEESSGGG-SSSS--TTEEE--S-----TT-EEEETTT--EEESS---BTTTTBSTTEEEE-

Sequence (364 aa):
MSFSSENLIPFGEQTATGDLVDVGEVEKGERCNCICPSCKTPLIARKGDIKEWHFAHKSHARRIKKETEKPCDMSFAVSVRLMAKQLFECGAHMLLPKYEKVYSLLIPSFLPLRKDEETKTYTICDENMMGFSSVEIEQRRMGSVFDLILNVDGWEILVYITYQGRSFPKVDIQAGSRVGLIEINAMEIKSAFKSIASGQYKKALSDFLAQSYVGKKWHYHPREQRAEEDFNKYASQRLEILKNEEKYNERTIGAASLIHPTHPSNQSGQAHATAASRPPKSKEEIEQLKKAALDGAINRYIVILGSDKASKGSNHVSRERIMGGFNNFSENSLHKCLSCEFVWSGKTNSCQQCASYKYSRSII

Foldseek 3Di:
DDDPLWAFQQWFQAPVPRDIAGLLVADAFQRRNTAHPQPRARWGFHDDDPDFTGIDGPPVRVVVPDDDDDDGPDTRLVNLLVLVLVCLVVFFKAWAAWDKDKDKFFDDDPDPPDTDIDIDIDGLDHTDIDTFPDWDAQDDDQNDGAGIWGHDPNATEGEHEDEVPRDDDDGDDDQQHSYWYKYAYSVQLVVQCVPDDHRCSSVSSSCCRRPPCTRMDTPDDNSVNVVVVVVVVVNVVVRVVSVVVVVVVVVVVVVVPDDDDDDDDDDDDDDDDDDDDDDDDDPVRVVVVQVCVQVVVDLPFQKEALAPQQDPDPDDDPSYHYDHKFQQDAQQKWKAFPVPRDIHGGRICQDPVVSGRRNMIITD

pLDDT: mean 82.06, std 19.14, range [23.88, 98.25]